Protein AF-A0A356J4H6-F1 (afdb_monomer)

Sequence (307 aa):
MSRACVRKSVFWAWVAVLAFGACPAVTEPGFTIRLDVDLDGVKSGERLYEIPGCLTLDLREAGEDPALRKYDAREGNYLSFRLPDGTCPVLEAHMPSVKASRVGLPLGFIGGTGGVRRVVLNYAKTHFSIAADGHMDDDMLLQPCPPADPEKARILSARVKKAEFSTPADPDALPLVKDVRPIARSVQYWTPGDHNAWVGDVALGFHKGRFHVFYLYDRRHHASKAGAAGHCFAHISSADLVHWDEHPHAVPIENWWETLGTGTPFEYDGKLYLAYGLHTSRCTKDPKYPIGATYAVSEDGIHFTKS

Mean predicted aligned error: 7.21 Å

Solvent-accessible surface area (backbone atoms only — not comparable to full-atom values): 16938 Å² total; per-residue (Å²): 135,88,86,82,83,82,83,86,80,87,79,89,77,86,78,80,89,77,92,72,89,72,82,75,54,42,52,78,67,22,30,28,37,43,30,36,36,45,30,58,84,70,70,56,74,40,60,36,36,36,28,81,82,25,37,40,34,30,34,36,50,57,65,74,46,79,91,45,34,66,38,25,64,52,35,56,40,36,66,83,25,43,39,99,87,67,50,29,42,21,50,32,36,36,25,89,86,44,72,58,47,68,25,51,47,31,27,41,68,75,74,44,50,77,47,74,40,61,36,37,39,27,35,43,90,32,40,40,34,36,33,43,94,94,38,55,26,71,35,38,33,79,60,83,67,53,52,42,42,76,90,61,44,42,81,68,32,88,39,50,77,42,78,46,80,41,73,54,26,53,94,77,53,63,97,60,52,82,60,75,39,79,48,93,60,68,71,78,91,54,56,58,78,54,76,47,40,39,70,47,61,73,29,65,40,75,57,97,76,27,44,36,41,34,25,31,41,29,30,23,85,45,42,25,32,63,54,37,26,49,23,24,33,30,32,36,36,19,71,75,86,69,62,38,32,38,39,27,47,43,42,67,75,72,49,50,50,56,17,49,44,77,46,50,46,47,78,55,96,87,24,40,34,40,34,28,30,38,44,15,74,60,64,44,84,64,83,90,56,76,65,43,82,49,42,28,42,14,78,82,74,56,62,46,46,74,114

Secondary structure (DSSP, 8-state):
-----------------------PPB-SS-EEEEEEEE-TT--S-EEEEEETTTEEEEEEETTT-TTTHHIIIIIS-GGGG--TTS--EEEEEE-TTSTT-EEEEETTTTT-S-SEEEEEEEEETTEEEEEETTEEEEEE-SSPPPPB-GGG-EE-STTEEEEEEESSPPTT-S----S-EEE-S-STT---SSTTEEEEEEEEEEETTEEEEEEEEEEGGGTHHHHT----EEEEEESSSSSEEEEEEEE---STT--EEEEEEEEETTEEEEEEEE-GGGT---TTS--EEEEEEESSSSS-EE-

Foldseek 3Di:
DDDDDDDDDDDDDDDDDDDDDDPFQDFPQWKKKKWWFQLPPDDFDAWFKDQPQFKTWGFHWQCPDPVCNLCSVFQQVQQVQADPVSTWTWGWMANVVFAQRIWIDTQSQLPHRHGIWIWMFIDHQFKTKIDINNAITIFGTLDTGDGGDPVSMDGRDPRGPDMDMDPPYDPPRDPKDADKAKDPDQPVVDFDDHPFWGFADWEWDDAPQKIKIWTFTFGSNCCGNNNLRLTFIWIKMDNPSGIIITAIGQGHDRHSLFDWAAWYWDDDPRKIKTKTWGSSVSSDPPPVDDGGIFMWIGNVSGHTDTD

pLDDT: mean 89.08, std 16.97, range [27.19, 98.62]

Nearest PDB structures (foldseek):
  1w2t-assembly2_B  TM=7.356E-01  e=2.064E-05  Thermotoga maritima MSB8
  1uyp-assembly4_D  TM=7.381E-01  e=2.198E-04  Thermotoga maritima MSB8
  5cbl-assembly3_C  TM=4.364E-01  e=1.379E-02  Homo sapiens
  4ylz-assembly2_B  TM=4.961E-01  e=3.088E-02  Homo sapiens
  3qc2-assembly1_A  TM=2.633E-01  e=1.536E-02  Bacteroides ovatus ATCC 8483

Radius of gyration: 23.04 Å; Cα contacts (8 Å, |Δi|>4): 731; chains: 1; bounding box: 49×86×52 Å

Structure (mmCIF, N/CA/C/O backbone):
data_AF-A0A356J4H6-F1
#
_entry.id   AF-A0A356J4H6-F1
#
loop_
_atom_site.group_PDB
_atom_site.id
_atom_site.type_symbol
_atom_site.label_atom_id
_atom_site.label_alt_id
_atom_site.label_comp_id
_atom_site.label_asym_id
_atom_site.label_entity_id
_atom_site.label_seq_id
_atom_site.pdbx_PDB_ins_code
_atom_site.Cartn_x
_atom_site.Cartn_y
_atom_site.Cartn_z
_atom_site.occupancy
_atom_site.B_iso_or_equiv
_atom_site.auth_seq_id
_atom_site.auth_comp_id
_atom_site.auth_asym_id
_atom_site.auth_atom_id
_atom_site.pdbx_PDB_model_num
ATOM 1 N N . MET A 1 1 ? -25.765 65.858 14.338 1.00 38.84 1 MET A N 1
ATOM 2 C CA . MET A 1 1 ? -24.728 64.868 14.704 1.00 38.84 1 MET A CA 1
ATOM 3 C C . MET A 1 1 ? -24.817 63.690 13.744 1.00 38.84 1 MET A C 1
ATOM 5 O O . MET A 1 1 ? -25.905 63.345 13.305 1.00 38.84 1 MET A O 1
ATOM 9 N N . SER A 1 2 ? -23.656 63.218 13.308 1.00 34.56 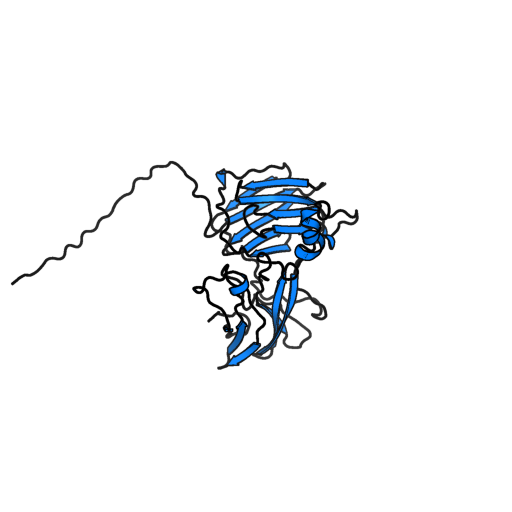2 SER A N 1
ATOM 10 C CA . SER A 1 2 ? -23.338 62.531 12.048 1.00 34.56 2 SER A CA 1
ATOM 11 C C . SER A 1 2 ? -24.113 61.244 11.730 1.00 34.56 2 SER A C 1
ATOM 13 O O . SER A 1 2 ? -24.052 60.279 12.486 1.00 34.56 2 SER A O 1
ATOM 15 N N . ARG A 1 3 ? -24.711 61.176 10.530 1.00 31.56 3 ARG A N 1
ATOM 16 C CA . ARG A 1 3 ? -24.988 59.911 9.829 1.00 31.56 3 ARG A CA 1
ATOM 17 C C . ARG A 1 3 ? -23.813 59.616 8.898 1.00 31.56 3 ARG A C 1
ATOM 19 O O . ARG A 1 3 ? -23.660 60.275 7.873 1.00 31.56 3 ARG A O 1
ATOM 26 N N . ALA A 1 4 ? -22.970 58.662 9.283 1.00 34.09 4 ALA A N 1
ATOM 27 C CA . ALA A 1 4 ? -21.890 58.16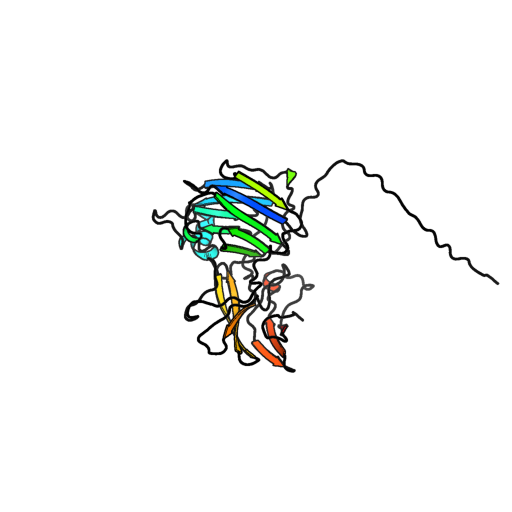5 8.443 1.00 34.09 4 ALA A CA 1
ATOM 28 C C . ALA A 1 4 ? -22.433 57.105 7.473 1.00 34.09 4 ALA A C 1
ATOM 30 O O . ALA A 1 4 ? -23.001 56.090 7.870 1.00 34.09 4 ALA A O 1
ATOM 31 N N . CYS A 1 5 ? -22.268 57.403 6.189 1.00 29.98 5 CYS A N 1
ATOM 32 C CA . CYS A 1 5 ? -22.502 56.544 5.042 1.00 29.98 5 CYS A CA 1
ATOM 33 C C . CYS A 1 5 ? -21.386 55.489 4.965 1.00 29.98 5 CYS A C 1
ATOM 35 O O . CYS A 1 5 ? -20.216 55.853 4.851 1.00 29.98 5 CYS A O 1
ATOM 37 N N . VAL A 1 6 ? -21.724 54.197 5.013 1.00 33.81 6 VAL A N 1
ATOM 38 C CA . VAL A 1 6 ? -20.776 53.115 4.708 1.00 33.81 6 VAL A CA 1
ATOM 39 C C . VAL A 1 6 ? -21.022 52.659 3.274 1.00 33.81 6 VAL A C 1
ATOM 41 O O . VAL A 1 6 ? -22.061 52.088 2.944 1.00 33.81 6 VAL A O 1
ATOM 44 N N . ARG A 1 7 ? -20.048 52.963 2.412 1.00 30.58 7 ARG A N 1
ATOM 45 C CA . ARG A 1 7 ? -19.970 52.542 1.011 1.00 30.58 7 ARG A CA 1
ATOM 46 C C . ARG A 1 7 ? -19.880 51.015 0.919 1.00 30.58 7 ARG A C 1
ATOM 48 O O . ARG A 1 7 ? -18.929 50.428 1.422 1.00 30.58 7 ARG A O 1
ATOM 55 N N . LYS A 1 8 ? -20.809 50.386 0.194 1.00 33.22 8 LYS A N 1
ATOM 56 C CA . LYS A 1 8 ? -20.571 49.091 -0.460 1.00 33.22 8 LYS A CA 1
ATOM 57 C C . LYS A 1 8 ? -19.932 49.372 -1.818 1.00 33.22 8 LYS A C 1
ATOM 59 O O . LYS A 1 8 ? -20.620 49.806 -2.736 1.00 33.22 8 LYS A O 1
ATOM 64 N N . SER A 1 9 ? -18.627 49.164 -1.943 1.00 30.22 9 SER A N 1
ATOM 65 C CA . SER A 1 9 ? -17.945 49.136 -3.238 1.00 30.22 9 SER A CA 1
ATOM 66 C C . SER A 1 9 ? -17.795 47.689 -3.687 1.00 30.22 9 SER A C 1
ATOM 68 O O . SER A 1 9 ? -16.995 46.932 -3.145 1.00 30.22 9 SER A O 1
ATOM 70 N N . VAL A 1 10 ? -18.612 47.328 -4.671 1.00 36.22 10 VAL A N 1
ATOM 71 C CA . VAL A 1 10 ? -18.449 46.156 -5.527 1.00 36.22 10 VAL A CA 1
ATOM 72 C C . VAL A 1 10 ? -17.215 46.398 -6.398 1.00 36.22 10 VAL A C 1
ATOM 74 O O . VAL A 1 10 ? -17.157 47.411 -7.092 1.00 36.22 10 VAL A O 1
ATOM 77 N N . PHE A 1 11 ? -16.239 45.493 -6.365 1.00 27.19 11 PHE A N 1
ATOM 78 C CA . PHE A 1 11 ? -15.132 45.478 -7.321 1.00 27.19 11 PHE A CA 1
ATOM 79 C C . PHE A 1 11 ? -15.095 44.101 -7.982 1.00 27.19 11 PHE A C 1
ATOM 81 O O . PHE A 1 11 ? -14.628 43.124 -7.404 1.00 27.19 11 PHE A O 1
ATOM 88 N N . TRP A 1 12 ? -15.655 44.027 -9.188 1.00 31.84 12 TRP A N 1
ATOM 89 C CA . TRP A 1 12 ? -15.386 42.945 -10.127 1.00 31.84 12 TRP A CA 1
ATOM 90 C C . TRP A 1 12 ? -14.073 43.288 -10.825 1.00 31.84 12 TRP A C 1
ATOM 92 O O . TRP A 1 12 ? -14.043 44.178 -11.672 1.00 31.84 12 TRP A O 1
ATOM 102 N N . ALA A 1 13 ? -12.984 42.623 -10.449 1.00 30.67 13 ALA A N 1
ATOM 103 C CA . ALA A 1 13 ? -11.735 42.696 -11.191 1.00 30.67 13 ALA A CA 1
ATOM 104 C C . ALA A 1 13 ? -11.659 41.497 -12.140 1.00 30.67 13 ALA A C 1
ATOM 106 O O . ALA A 1 13 ? -11.431 40.363 -11.725 1.00 30.67 13 ALA A O 1
ATOM 107 N N . TRP A 1 14 ? -11.879 41.777 -13.422 1.00 30.44 14 TRP A N 1
ATOM 108 C CA . TRP A 1 14 ? -11.469 40.921 -14.525 1.00 30.44 14 TRP A CA 1
ATOM 109 C C . TRP A 1 14 ? -9.944 40.787 -14.498 1.00 30.44 14 TRP A C 1
ATOM 111 O O . TRP A 1 14 ? -9.242 41.785 -14.659 1.00 30.44 14 TRP A O 1
ATOM 121 N N . VAL A 1 15 ? -9.429 39.572 -14.311 1.00 30.78 15 VAL A N 1
ATOM 122 C CA . VAL A 1 15 ? -8.020 39.267 -14.583 1.00 30.78 15 VAL A CA 1
ATOM 123 C C . VAL A 1 15 ? -7.954 38.583 -15.938 1.00 30.78 15 VAL A C 1
ATOM 125 O O . VAL A 1 15 ? -8.520 37.513 -16.150 1.00 30.78 15 VAL A O 1
ATOM 128 N N . ALA A 1 16 ? -7.298 39.273 -16.865 1.00 29.00 16 ALA A N 1
ATOM 129 C CA . ALA A 1 16 ? -7.016 38.809 -18.206 1.00 29.00 16 ALA A CA 1
ATOM 130 C C . ALA A 1 16 ? -6.149 37.543 -18.174 1.00 29.00 16 ALA A C 1
ATOM 132 O O . ALA A 1 16 ? -5.134 37.476 -17.481 1.00 29.00 16 ALA A O 1
ATOM 133 N N . VAL A 1 17 ? -6.560 36.557 -18.968 1.00 35.16 17 VAL A N 1
ATOM 134 C CA . VAL A 1 17 ? -5.791 35.358 -19.292 1.00 35.16 17 VAL A CA 1
ATOM 135 C C . VAL A 1 17 ? -4.574 35.776 -20.117 1.00 35.16 17 VAL A C 1
ATOM 137 O O . VAL A 1 17 ? -4.713 36.222 -21.253 1.00 35.16 17 VAL A O 1
ATOM 140 N N . LEU A 1 18 ? -3.381 35.610 -19.548 1.00 30.59 18 LEU A N 1
ATOM 141 C CA . LEU A 1 18 ? -2.127 35.555 -20.292 1.00 30.59 18 LEU A CA 1
ATOM 142 C C . LEU A 1 18 ? -1.584 34.133 -20.174 1.00 30.59 18 LEU A C 1
ATOM 144 O O . LEU A 1 18 ? -1.086 33.715 -19.132 1.00 30.59 18 LEU A O 1
ATOM 148 N N . ALA A 1 19 ? -1.749 33.387 -21.262 1.00 38.22 19 ALA A N 1
ATOM 149 C CA . ALA A 1 19 ? -1.211 32.055 -21.443 1.00 38.22 19 ALA A CA 1
ATOM 150 C C . ALA A 1 19 ? 0.305 32.126 -21.677 1.00 38.22 19 ALA A C 1
ATOM 152 O O . ALA A 1 19 ? 0.756 32.498 -22.755 1.00 38.22 19 ALA A O 1
ATOM 153 N N . PHE A 1 20 ? 1.068 31.724 -20.664 1.00 31.30 20 PHE A N 1
ATOM 154 C CA . PHE A 1 20 ? 2.350 31.038 -20.799 1.00 31.30 20 PHE A CA 1
ATOM 155 C C . PHE A 1 20 ? 2.326 29.922 -19.751 1.00 31.30 20 PHE A C 1
ATOM 157 O O . PHE A 1 20 ? 2.376 30.190 -18.552 1.00 31.30 20 PHE A O 1
ATOM 164 N N . GLY A 1 21 ? 2.113 28.684 -20.203 1.00 34.56 21 GLY A N 1
ATOM 165 C CA . GLY A 1 21 ? 1.960 27.518 -19.338 1.00 34.56 21 GLY A CA 1
ATOM 166 C C . GLY A 1 21 ? 3.271 27.186 -18.639 1.00 34.56 21 GLY A C 1
ATOM 167 O O . GLY A 1 21 ? 4.148 26.570 -19.228 1.00 34.56 21 GLY A O 1
ATOM 168 N N . ALA A 1 22 ? 3.405 27.609 -17.387 1.00 34.88 22 ALA A N 1
ATOM 169 C CA . ALA A 1 22 ? 4.274 26.944 -16.435 1.00 34.88 22 ALA A CA 1
ATOM 170 C C . ALA A 1 22 ? 3.416 25.871 -15.764 1.00 34.88 22 ALA A C 1
ATOM 172 O O . ALA A 1 22 ? 2.508 26.215 -15.006 1.00 34.88 22 ALA A O 1
ATOM 173 N N . CYS A 1 23 ? 3.647 24.594 -16.069 1.00 41.66 23 CYS A N 1
ATOM 174 C CA . CYS A 1 23 ? 3.039 23.512 -15.304 1.00 41.66 23 CYS A CA 1
ATOM 175 C C . CYS A 1 23 ? 3.577 23.604 -13.862 1.00 41.66 23 CYS A C 1
ATOM 177 O O . CYS A 1 23 ? 4.791 23.479 -13.664 1.00 41.66 23 CYS A O 1
ATOM 179 N N . PRO A 1 24 ? 2.749 23.902 -12.841 1.00 55.44 24 PRO A N 1
ATOM 180 C CA . PRO A 1 24 ? 3.227 23.870 -11.471 1.00 55.44 24 PRO A CA 1
ATOM 181 C C . PRO A 1 24 ? 3.495 22.409 -11.123 1.00 55.44 24 PRO A C 1
ATOM 183 O O . PRO A 1 24 ? 2.616 21.559 -11.255 1.00 55.44 24 PRO A O 1
ATOM 186 N N . ALA A 1 25 ? 4.722 22.109 -10.711 1.00 66.69 25 ALA A N 1
ATOM 187 C CA . ALA A 1 25 ? 5.079 20.758 -10.325 1.00 66.69 25 ALA A CA 1
ATOM 188 C C . ALA A 1 25 ? 4.148 20.276 -9.191 1.00 66.69 25 ALA A C 1
ATOM 190 O O . ALA A 1 25 ? 3.931 20.981 -8.202 1.00 66.69 25 ALA A O 1
ATOM 191 N N . VAL A 1 26 ? 3.550 19.101 -9.381 1.00 63.75 26 VAL A N 1
ATOM 192 C CA . VAL A 1 26 ? 2.435 18.588 -8.578 1.00 63.75 26 VAL A CA 1
ATOM 193 C C . VAL A 1 26 ? 2.957 18.016 -7.265 1.00 63.75 26 VAL A C 1
ATOM 195 O O . VAL A 1 26 ? 3.835 17.155 -7.274 1.00 63.75 26 VAL A O 1
ATOM 198 N N . THR A 1 27 ? 2.396 18.464 -6.141 1.00 63.59 27 THR A N 1
ATOM 199 C CA . THR A 1 27 ? 2.661 17.904 -4.803 1.00 63.59 27 THR A CA 1
ATOM 200 C C . THR A 1 27 ? 1.367 17.451 -4.131 1.00 63.59 27 THR A C 1
ATOM 202 O O . THR A 1 27 ? 1.259 16.295 -3.758 1.00 63.59 27 THR A O 1
ATOM 205 N N . GLU A 1 28 ? 0.349 18.310 -4.070 1.00 73.88 28 GLU A N 1
ATOM 206 C CA . GLU A 1 28 ? -0.991 18.023 -3.537 1.00 73.88 28 GLU A CA 1
ATOM 207 C C . GLU A 1 28 ? -2.059 18.446 -4.568 1.00 73.88 28 GLU A C 1
ATOM 209 O O . GLU A 1 28 ? -1.853 19.458 -5.243 1.00 73.88 28 GLU A O 1
ATOM 214 N N . PRO A 1 29 ? -3.174 17.704 -4.743 1.00 78.88 29 PRO A N 1
ATOM 215 C CA . PRO A 1 29 ? -3.673 16.590 -3.922 1.00 78.88 29 PRO A CA 1
ATOM 216 C C . PRO A 1 29 ? -3.103 15.214 -4.329 1.00 78.88 29 PRO A C 1
ATOM 218 O O . PRO A 1 29 ? -3.755 14.183 -4.170 1.00 78.88 29 PRO A O 1
ATOM 221 N N . GLY A 1 30 ? -1.904 15.202 -4.916 1.00 92.50 30 GLY A N 1
ATOM 222 C CA . GLY A 1 30 ? -1.224 14.007 -5.396 1.00 92.50 30 GLY A CA 1
ATOM 223 C C . GLY A 1 30 ? -1.425 13.755 -6.890 1.00 92.50 30 GLY A C 1
ATOM 224 O O . GLY A 1 30 ? -1.908 14.622 -7.633 1.00 92.50 30 GLY A O 1
ATOM 225 N N . PHE A 1 31 ? -1.028 12.567 -7.341 1.00 95.25 31 PHE A N 1
ATOM 226 C CA . PHE A 1 31 ? -1.142 12.149 -8.736 1.00 95.25 31 PHE A CA 1
ATOM 227 C C . PHE A 1 31 ? -1.376 10.643 -8.883 1.00 95.25 31 PHE A C 1
ATOM 229 O O . PHE A 1 31 ? -1.014 9.842 -8.021 1.00 95.25 31 PHE A O 1
ATOM 236 N N . THR A 1 32 ? -1.916 10.274 -10.041 1.00 97.19 32 THR A N 1
ATOM 237 C CA . THR A 1 32 ? -2.023 8.891 -10.509 1.00 97.19 32 THR A CA 1
ATOM 238 C C . THR A 1 32 ? -1.411 8.786 -11.899 1.00 97.19 32 THR A C 1
ATOM 240 O O . THR A 1 32 ? -1.716 9.589 -12.782 1.00 97.19 32 THR A O 1
ATOM 243 N N . ILE A 1 33 ? -0.563 7.781 -12.105 1.00 97.94 33 ILE A N 1
ATOM 244 C CA . ILE A 1 33 ? 0.021 7.447 -13.405 1.00 97.94 33 ILE A CA 1
ATOM 245 C C . ILE A 1 33 ? -0.465 6.062 -13.793 1.00 97.94 33 ILE A C 1
ATOM 247 O O . ILE A 1 33 ? -0.260 5.106 -13.051 1.00 97.94 33 ILE A O 1
ATOM 251 N N . ARG A 1 34 ? -1.098 5.940 -14.958 1.00 98.38 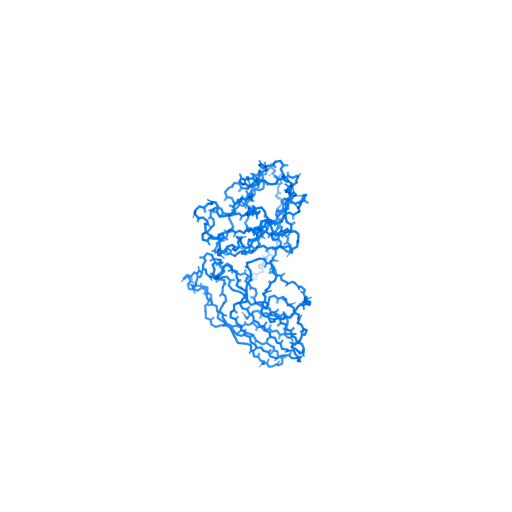34 ARG A N 1
ATOM 252 C CA . ARG A 1 34 ? -1.551 4.655 -15.493 1.00 98.38 34 ARG A CA 1
ATOM 253 C C . ARG A 1 34 ? -0.753 4.321 -16.739 1.00 98.38 34 ARG A C 1
ATOM 255 O O . ARG A 1 34 ? -0.773 5.083 -17.703 1.00 98.38 34 ARG A O 1
ATOM 262 N N . LEU A 1 35 ? -0.072 3.186 -16.728 1.00 98.62 35 LEU A N 1
ATOM 263 C CA . LEU A 1 35 ? 0.775 2.729 -17.820 1.00 98.62 35 LEU A CA 1
ATOM 264 C C . LEU A 1 35 ? 0.287 1.378 -18.334 1.00 98.62 35 LEU A C 1
ATOM 266 O O . LEU A 1 35 ? -0.050 0.506 -17.541 1.00 98.62 35 LEU A O 1
ATOM 270 N N . ASP A 1 36 ? 0.283 1.201 -19.650 1.00 98.56 36 ASP A N 1
ATOM 271 C CA . ASP A 1 36 ? 0.105 -0.111 -20.272 1.00 98.56 36 ASP A CA 1
ATOM 272 C C . ASP A 1 36 ? 1.502 -0.649 -20.599 1.00 98.56 36 ASP A C 1
ATOM 274 O O . ASP A 1 36 ? 2.192 -0.104 -21.466 1.00 98.56 36 ASP A O 1
ATOM 278 N N . VAL A 1 37 ? 1.949 -1.672 -19.868 1.00 98.06 37 VAL A N 1
ATOM 279 C CA . VAL A 1 37 ? 3.321 -2.195 -19.927 1.00 98.06 37 VAL A CA 1
ATOM 280 C C . VAL A 1 37 ? 3.316 -3.622 -20.457 1.00 98.06 37 VAL A C 1
ATOM 282 O O . VAL A 1 37 ? 2.696 -4.508 -19.883 1.00 98.06 37 VAL A O 1
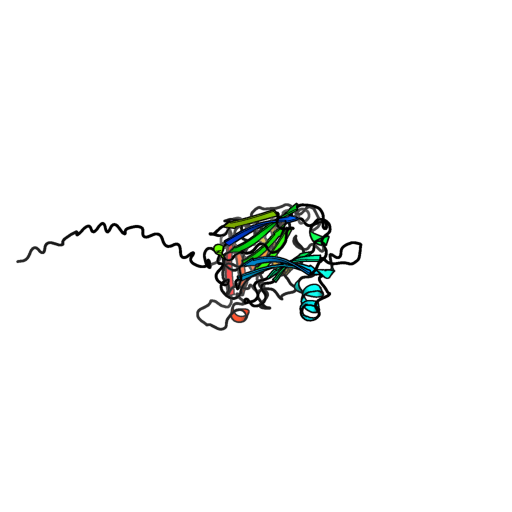ATOM 285 N N . ASP A 1 38 ? 4.033 -3.836 -21.551 1.00 97.00 38 ASP A N 1
ATOM 286 C CA . ASP A 1 38 ? 4.245 -5.132 -22.188 1.00 97.00 38 ASP A CA 1
ATOM 287 C C . ASP A 1 38 ? 5.362 -5.919 -21.497 1.00 97.00 38 ASP A C 1
ATOM 289 O O . ASP A 1 38 ? 6.554 -5.586 -21.590 1.00 97.00 38 ASP A O 1
ATOM 293 N N . LEU A 1 39 ? 4.955 -6.963 -20.780 1.00 95.38 39 LEU A N 1
ATOM 294 C CA . LEU A 1 39 ? 5.848 -7.816 -20.011 1.00 95.38 39 LEU A CA 1
ATOM 295 C C . LEU A 1 39 ? 6.353 -9.029 -20.805 1.00 95.38 39 LEU A C 1
ATOM 297 O O . LEU A 1 39 ? 7.183 -9.780 -20.283 1.00 95.38 39 LEU A O 1
ATOM 301 N N . ASP A 1 40 ? 5.948 -9.205 -22.068 1.00 92.62 40 ASP A N 1
ATOM 302 C CA . ASP A 1 40 ? 6.358 -10.379 -22.839 1.00 92.62 40 ASP A CA 1
ATOM 303 C C . ASP A 1 40 ? 7.880 -10.428 -23.009 1.00 92.62 40 ASP A C 1
ATOM 305 O O . ASP A 1 40 ? 8.545 -9.459 -23.396 1.00 92.62 40 ASP A O 1
ATOM 309 N N . GLY A 1 41 ? 8.461 -11.586 -22.687 1.00 83.44 41 GLY A N 1
ATOM 310 C CA . GLY A 1 41 ? 9.902 -11.806 -22.792 1.00 83.44 41 GLY A CA 1
ATOM 311 C C . GLY A 1 41 ? 10.735 -10.811 -21.976 1.00 83.44 41 GLY A C 1
ATOM 312 O O . GLY A 1 41 ? 11.812 -10.410 -22.428 1.00 83.44 41 GLY A O 1
ATOM 313 N N . VAL A 1 42 ? 10.229 -10.351 -20.823 1.00 83.19 42 VAL A N 1
ATOM 314 C CA . VAL A 1 42 ? 10.983 -9.503 -19.887 1.00 83.19 42 VAL A CA 1
ATOM 315 C C . VAL A 1 42 ? 12.347 -10.120 -19.594 1.00 83.19 42 VAL A C 1
ATOM 317 O O . VAL A 1 42 ? 12.466 -11.275 -19.194 1.00 83.19 42 VAL A O 1
ATOM 320 N N . LYS A 1 43 ? 13.373 -9.291 -19.771 1.00 70.12 43 LYS A N 1
ATOM 321 C CA . LYS A 1 43 ? 14.704 -9.473 -19.206 1.00 70.12 43 LYS A CA 1
ATOM 322 C C . LYS A 1 43 ? 14.891 -8.289 -18.266 1.00 70.12 43 LYS A C 1
ATOM 324 O O . LYS A 1 43 ? 14.689 -7.151 -18.677 1.00 70.12 43 LYS A O 1
ATOM 329 N N . SER A 1 44 ? 15.162 -8.560 -17.003 1.00 77.50 44 SER A N 1
ATOM 330 C CA . SER A 1 44 ? 15.374 -7.555 -15.963 1.00 77.50 44 SER A CA 1
ATOM 331 C C . SER A 1 44 ? 16.460 -6.524 -16.309 1.00 77.50 44 SER A C 1
ATOM 333 O O . SER A 1 44 ? 17.366 -6.814 -17.090 1.00 77.50 44 SER A O 1
ATOM 335 N N . GLY A 1 45 ? 16.445 -5.371 -15.636 1.00 85.38 45 GLY A N 1
ATOM 336 C CA . GLY A 1 45 ? 17.465 -4.323 -15.758 1.00 85.38 45 GLY A CA 1
ATOM 337 C C . GLY A 1 45 ? 17.095 -3.210 -16.740 1.00 85.38 45 GLY A C 1
ATOM 338 O O . GLY A 1 45 ? 17.968 -2.679 -17.422 1.00 85.38 45 GLY A O 1
ATOM 339 N N . GLU A 1 46 ? 15.813 -2.862 -16.834 1.00 94.00 46 GLU A N 1
ATOM 340 C CA . GLU A 1 46 ? 15.292 -1.914 -17.821 1.00 94.00 46 GLU A CA 1
ATOM 341 C C . GLU A 1 46 ? 14.504 -0.788 -17.146 1.00 94.00 46 GLU A C 1
ATOM 343 O O . GLU A 1 46 ? 13.581 -1.044 -16.373 1.00 94.00 46 GLU A O 1
ATOM 348 N N . ARG A 1 47 ? 14.825 0.469 -17.472 1.00 96.88 47 ARG A N 1
ATOM 349 C CA . ARG A 1 47 ? 14.008 1.610 -17.050 1.00 96.88 47 ARG A CA 1
ATOM 350 C C . ARG A 1 47 ? 12.852 1.811 -18.016 1.00 96.88 47 ARG A C 1
ATOM 352 O O . ARG A 1 47 ? 13.064 2.048 -19.203 1.00 96.88 47 ARG A O 1
ATOM 359 N N . LEU A 1 48 ? 11.633 1.762 -17.494 1.00 97.81 48 LEU A N 1
ATOM 360 C CA . LEU A 1 48 ? 10.415 1.870 -18.289 1.00 97.81 48 LEU A CA 1
ATOM 361 C C . LEU A 1 48 ? 9.965 3.317 -18.455 1.00 97.81 48 LEU A C 1
ATOM 363 O O . LEU A 1 48 ? 9.668 3.768 -19.564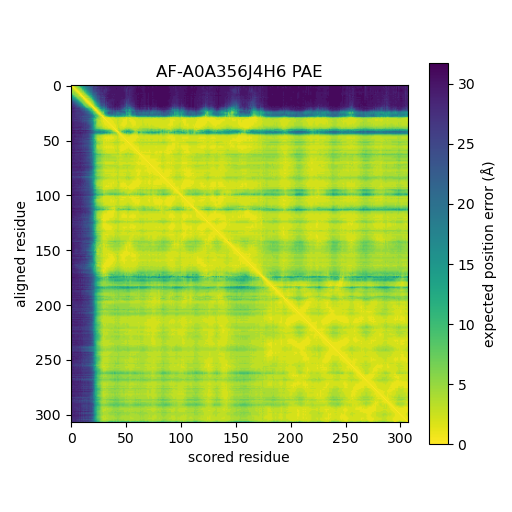 1.00 97.81 48 LEU A O 1
ATOM 367 N N . TYR A 1 49 ? 9.905 4.035 -17.339 1.00 98.50 49 TYR A N 1
ATOM 368 C CA . TYR A 1 49 ? 9.330 5.369 -17.262 1.00 98.50 49 TYR A CA 1
ATOM 369 C C . TYR A 1 49 ? 10.009 6.173 -16.155 1.00 98.50 49 TYR A C 1
ATOM 371 O O . TYR A 1 49 ? 10.409 5.621 -15.129 1.00 98.50 49 TYR A O 1
ATOM 379 N N . GLU A 1 50 ? 10.130 7.483 -16.342 1.00 97.75 50 GLU A N 1
ATOM 380 C CA . GLU A 1 50 ? 10.594 8.386 -15.292 1.00 97.75 50 GLU A CA 1
ATOM 381 C C . GLU A 1 50 ? 9.872 9.730 -15.326 1.00 97.75 50 GLU A C 1
ATOM 383 O O . GLU A 1 50 ? 9.503 10.237 -16.384 1.00 97.75 50 GLU A O 1
ATOM 388 N N . ILE A 1 51 ? 9.748 10.339 -14.149 1.00 97.00 51 ILE A N 1
ATOM 389 C CA . ILE A 1 51 ? 9.578 11.782 -13.996 1.00 97.00 51 ILE A CA 1
ATOM 390 C C . ILE A 1 51 ? 10.858 12.272 -13.311 1.00 97.00 51 ILE A C 1
ATOM 392 O O . ILE A 1 51 ? 11.041 11.993 -12.119 1.00 97.00 51 ILE A O 1
ATOM 396 N N . PRO A 1 52 ? 11.770 12.952 -14.032 1.00 95.50 52 PRO A N 1
ATOM 397 C CA . PRO A 1 52 ? 13.075 13.333 -13.504 1.00 95.50 52 PRO A CA 1
ATOM 398 C C . PRO A 1 52 ? 12.982 14.071 -12.164 1.00 95.50 52 PRO A C 1
ATOM 400 O O . PRO A 1 52 ? 12.259 15.054 -12.031 1.00 95.50 52 PRO A O 1
ATOM 403 N N . GLY A 1 53 ? 13.729 13.589 -11.166 1.00 91.88 53 GLY A N 1
ATOM 404 C CA . GLY A 1 53 ? 13.748 14.148 -9.807 1.00 91.88 53 GLY A CA 1
ATOM 405 C C . GLY A 1 53 ? 12.583 13.721 -8.902 1.00 91.88 53 GLY A C 1
ATOM 406 O O . GLY A 1 53 ? 12.657 13.956 -7.695 1.00 91.88 53 GLY A O 1
ATOM 407 N N . CYS A 1 54 ? 11.559 13.062 -9.453 1.00 94.56 54 CYS A N 1
ATOM 408 C CA . CYS A 1 54 ? 10.392 12.589 -8.716 1.00 94.56 54 CYS A CA 1
ATOM 409 C C . CYS A 1 54 ? 10.394 11.070 -8.546 1.00 94.56 54 CYS A C 1
ATOM 411 O O . CYS A 1 54 ? 10.581 10.590 -7.431 1.00 94.56 54 CYS A O 1
ATOM 413 N N . LEU A 1 55 ? 10.198 10.310 -9.629 1.00 96.50 55 LEU A N 1
ATOM 414 C CA . LEU A 1 55 ? 10.069 8.853 -9.562 1.00 96.50 55 LEU A CA 1
ATOM 415 C C . LEU A 1 55 ? 10.612 8.152 -10.804 1.00 96.50 55 LEU A C 1
ATOM 417 O O . LEU A 1 55 ? 10.626 8.721 -11.899 1.00 96.50 55 LEU A O 1
ATOM 421 N N . THR A 1 56 ? 10.992 6.892 -10.629 1.00 97.88 56 THR A N 1
ATOM 422 C CA . THR A 1 56 ? 11.282 5.945 -11.709 1.00 97.88 56 THR A CA 1
ATOM 423 C C . THR A 1 56 ? 10.357 4.739 -11.604 1.00 97.88 56 THR A C 1
ATOM 425 O O . THR A 1 56 ? 9.902 4.398 -10.513 1.00 97.88 56 THR A O 1
ATOM 428 N N . LEU A 1 57 ? 10.079 4.119 -12.749 1.00 98.50 57 LEU A N 1
ATOM 429 C CA . LEU A 1 57 ? 9.495 2.790 -12.874 1.00 98.50 57 LEU A CA 1
ATOM 430 C C . LEU A 1 57 ? 10.478 1.925 -13.660 1.00 98.50 57 LEU A C 1
ATOM 432 O O . LEU A 1 57 ? 10.858 2.261 -14.787 1.00 98.50 57 LEU A O 1
ATOM 436 N N . ASP A 1 58 ? 10.868 0.809 -13.070 1.00 97.56 58 ASP A N 1
ATOM 437 C CA . ASP A 1 58 ? 11.910 -0.075 -13.562 1.00 97.56 58 ASP A CA 1
ATOM 438 C C . ASP A 1 58 ? 11.409 -1.529 -13.574 1.00 97.56 58 ASP A C 1
ATOM 440 O O . ASP A 1 58 ? 10.606 -1.940 -12.736 1.00 97.56 58 ASP A O 1
ATOM 444 N N . LEU A 1 59 ? 11.909 -2.324 -14.516 1.00 96.38 59 LEU A N 1
ATOM 445 C CA . LEU A 1 59 ? 11.954 -3.778 -14.398 1.00 96.38 59 LEU A CA 1
ATOM 446 C C . LEU A 1 59 ? 13.320 -4.145 -13.842 1.00 96.38 59 LEU A C 1
ATOM 448 O O . LEU A 1 59 ? 14.332 -3.988 -14.528 1.00 96.38 59 LEU A O 1
ATOM 452 N N . ARG A 1 60 ? 13.369 -4.642 -12.610 1.00 95.50 60 ARG A N 1
ATOM 453 C CA . ARG A 1 60 ? 14.620 -4.960 -11.911 1.00 95.50 60 ARG A CA 1
ATOM 454 C C . ARG A 1 60 ? 14.698 -6.443 -11.578 1.00 95.50 60 ARG A C 1
ATOM 456 O O . ARG A 1 60 ? 13.682 -7.052 -11.280 1.00 95.50 60 ARG A O 1
ATOM 463 N N . GLU A 1 61 ? 15.902 -7.008 -11.588 1.00 96.06 61 GLU A N 1
ATOM 464 C CA . GLU A 1 61 ? 16.141 -8.350 -11.045 1.00 96.06 61 GLU A CA 1
ATOM 465 C C . GLU A 1 61 ? 16.368 -8.249 -9.538 1.00 96.06 61 GLU A C 1
ATOM 467 O O . GLU A 1 61 ? 17.321 -7.599 -9.088 1.00 96.06 61 GLU A O 1
ATOM 472 N N . ALA A 1 62 ? 15.504 -8.875 -8.744 1.00 96.56 62 ALA A N 1
ATOM 473 C CA . ALA A 1 62 ? 15.700 -8.942 -7.305 1.00 96.56 62 ALA A CA 1
ATOM 474 C C . ALA A 1 62 ? 16.804 -9.947 -6.939 1.00 96.56 62 ALA A C 1
ATOM 476 O O . ALA A 1 62 ? 16.840 -11.085 -7.410 1.00 96.56 62 ALA A O 1
ATOM 477 N N . GLY A 1 63 ? 17.688 -9.537 -6.029 1.00 94.69 63 GLY A N 1
ATOM 478 C CA . GLY A 1 63 ? 18.797 -10.338 -5.510 1.00 94.69 63 GLY A CA 1
ATOM 479 C C . GLY A 1 63 ? 20.146 -10.124 -6.202 1.00 94.69 63 GLY A C 1
ATOM 480 O O . GLY A 1 63 ? 21.154 -10.542 -5.631 1.00 94.69 63 GLY A O 1
ATOM 481 N N . GLU A 1 64 ? 20.183 -9.451 -7.356 1.00 92.38 64 GLU A N 1
ATOM 482 C CA . GLU A 1 64 ? 21.425 -9.152 -8.090 1.00 92.38 64 GLU A CA 1
ATOM 483 C C . GLU A 1 64 ? 22.156 -7.915 -7.547 1.00 92.38 64 GLU A C 1
ATOM 485 O O . GLU A 1 64 ? 23.384 -7.887 -7.527 1.00 92.38 64 GLU A O 1
ATOM 490 N N . ASP A 1 65 ? 21.426 -6.902 -7.065 1.00 94.00 65 ASP A N 1
ATOM 491 C CA . ASP A 1 65 ? 22.023 -5.694 -6.484 1.00 94.00 65 ASP A CA 1
ATOM 492 C C . ASP A 1 65 ? 22.431 -5.941 -5.015 1.00 94.00 65 ASP A C 1
ATOM 494 O O . ASP A 1 65 ? 21.560 -6.098 -4.144 1.00 94.00 65 ASP A O 1
ATOM 498 N N . PRO A 1 66 ? 23.739 -5.932 -4.678 1.00 94.94 66 PRO A N 1
ATOM 499 C CA . PRO A 1 66 ? 24.195 -6.146 -3.309 1.00 94.94 66 PRO A CA 1
ATOM 500 C C . PRO A 1 66 ? 23.645 -5.116 -2.316 1.00 94.94 66 PRO A C 1
ATOM 502 O O . PRO A 1 66 ? 23.446 -5.456 -1.147 1.00 94.94 66 PRO A O 1
ATOM 505 N N . ALA A 1 67 ? 23.376 -3.883 -2.760 1.00 94.44 67 ALA A N 1
ATOM 506 C CA . ALA A 1 67 ? 22.834 -2.823 -1.913 1.00 94.44 67 ALA A CA 1
ATOM 507 C C . ALA A 1 67 ? 21.367 -3.077 -1.532 1.00 94.44 67 ALA A C 1
ATOM 509 O O . ALA A 1 67 ? 20.926 -2.652 -0.463 1.00 94.44 67 ALA A O 1
ATOM 510 N N . LEU A 1 68 ? 20.627 -3.810 -2.368 1.00 95.12 68 LEU A N 1
ATOM 511 C CA . LEU A 1 68 ? 19.217 -4.135 -2.151 1.00 95.12 68 LEU A CA 1
ATOM 512 C C . LEU A 1 68 ? 18.998 -5.552 -1.625 1.00 95.12 68 LEU A C 1
ATOM 514 O O . LEU A 1 68 ? 17.875 -5.899 -1.282 1.00 95.12 68 LEU A O 1
ATOM 518 N N . ARG A 1 69 ? 20.047 -6.360 -1.453 1.00 94.25 69 ARG A N 1
ATOM 519 C CA . ARG A 1 69 ? 19.926 -7.764 -1.025 1.00 94.25 69 ARG A CA 1
ATOM 520 C C . ARG A 1 69 ? 19.078 -7.966 0.235 1.00 94.25 69 ARG A C 1
ATOM 522 O O . ARG A 1 69 ? 18.273 -8.892 0.294 1.00 94.25 69 ARG A O 1
ATOM 529 N N . LYS A 1 70 ? 19.255 -7.107 1.247 1.00 94.38 70 LYS A N 1
ATOM 530 C CA . LYS A 1 70 ? 18.450 -7.146 2.481 1.00 94.38 70 LYS A CA 1
ATOM 531 C C . LYS A 1 70 ? 16.991 -6.797 2.195 1.00 94.38 70 LYS A C 1
ATOM 533 O O . LYS A 1 70 ? 16.098 -7.444 2.737 1.00 94.38 70 LYS A O 1
ATOM 538 N N . TYR A 1 71 ? 16.772 -5.780 1.368 1.00 95.12 71 TYR A N 1
ATOM 539 C CA . TYR A 1 71 ? 15.436 -5.365 0.985 1.00 95.12 71 TYR A CA 1
ATOM 540 C C . TYR A 1 71 ? 14.745 -6.506 0.232 1.00 95.12 71 TYR A C 1
ATOM 542 O O . TYR A 1 71 ? 13.763 -7.046 0.721 1.00 95.12 71 TYR A O 1
ATOM 550 N N . ASP A 1 72 ? 15.335 -6.991 -0.854 1.00 96.69 72 ASP A N 1
ATOM 551 C CA . ASP A 1 72 ? 14.765 -8.032 -1.716 1.00 96.69 72 ASP A CA 1
ATOM 552 C C . ASP A 1 72 ? 14.417 -9.320 -0.963 1.00 96.69 72 ASP A C 1
ATOM 554 O O . ASP A 1 72 ? 13.369 -9.921 -1.203 1.00 96.69 72 ASP A O 1
ATOM 558 N N . ALA A 1 73 ? 15.281 -9.744 -0.038 1.00 95.12 73 ALA A N 1
ATOM 559 C CA . ALA A 1 73 ? 15.089 -10.980 0.712 1.00 95.12 73 ALA A CA 1
ATOM 560 C C . ALA A 1 73 ? 14.114 -10.848 1.889 1.00 95.12 73 ALA A C 1
ATOM 562 O O . ALA A 1 73 ? 13.519 -11.846 2.287 1.00 95.12 73 ALA A O 1
ATOM 563 N N . ARG A 1 74 ? 13.990 -9.658 2.488 1.00 92.88 74 ARG A N 1
ATOM 564 C CA . ARG A 1 74 ? 13.249 -9.467 3.742 1.00 92.88 74 ARG A CA 1
ATOM 565 C C . ARG A 1 74 ? 12.216 -8.358 3.630 1.00 92.88 74 ARG A C 1
ATOM 567 O O . ARG A 1 74 ? 11.037 -8.620 3.787 1.00 92.88 74 ARG A O 1
ATOM 574 N N . GLU A 1 75 ? 12.648 -7.128 3.384 1.00 93.44 75 GLU A N 1
ATOM 575 C CA . GLU A 1 75 ? 11.760 -5.961 3.446 1.00 93.44 75 GLU A CA 1
ATOM 576 C C . GLU A 1 75 ? 10.782 -5.933 2.261 1.00 93.44 75 GLU A C 1
ATOM 578 O O . GLU A 1 75 ? 9.593 -5.822 2.475 1.00 93.44 75 GLU A O 1
ATOM 583 N N . GLY A 1 76 ? 11.225 -6.101 1.018 1.00 93.81 76 GLY A N 1
ATOM 584 C CA . GLY A 1 76 ? 10.338 -6.286 -0.137 1.00 93.81 76 GLY A CA 1
ATOM 585 C C . GLY A 1 76 ? 9.713 -7.685 -0.205 1.00 93.81 76 GLY A C 1
ATOM 586 O O . GLY A 1 76 ? 8.650 -7.858 -0.791 1.00 93.81 76 GLY A O 1
ATOM 587 N N . ASN A 1 77 ? 10.357 -8.690 0.406 1.00 95.62 77 ASN A N 1
ATOM 588 C CA . ASN A 1 77 ? 9.967 -10.105 0.321 1.00 95.62 77 ASN A CA 1
ATOM 589 C C . ASN A 1 77 ? 9.795 -10.594 -1.137 1.00 95.62 77 ASN A C 1
ATOM 591 O O . ASN A 1 77 ? 8.937 -11.418 -1.450 1.00 95.62 77 ASN A O 1
ATOM 595 N N . TYR A 1 78 ? 10.610 -10.079 -2.058 1.00 97.25 78 TYR A N 1
ATOM 596 C CA . TYR A 1 78 ? 10.492 -10.381 -3.483 1.00 97.25 78 TYR A CA 1
ATOM 597 C C . TYR A 1 78 ? 10.966 -11.793 -3.808 1.00 97.25 78 TYR A C 1
ATOM 599 O O . TYR A 1 78 ? 10.320 -12.505 -4.574 1.00 97.25 78 TYR A O 1
ATOM 607 N N . LEU A 1 79 ? 12.054 -12.241 -3.173 1.00 96.94 79 LEU A N 1
ATOM 608 C CA . LEU A 1 79 ? 12.705 -13.514 -3.511 1.00 96.94 79 LEU A CA 1
ATOM 609 C C . LEU A 1 79 ? 11.858 -14.760 -3.205 1.00 96.94 79 LEU A C 1
ATOM 611 O O . LEU A 1 79 ? 12.200 -15.847 -3.666 1.00 96.94 79 LEU A O 1
ATOM 615 N N . SER A 1 80 ? 10.755 -14.603 -2.471 1.00 96.31 80 SER A N 1
ATOM 616 C CA . SER A 1 80 ? 9.747 -15.647 -2.246 1.00 96.31 80 SER A CA 1
ATOM 617 C C . SER A 1 80 ? 8.897 -15.943 -3.490 1.00 96.31 80 SER A C 1
ATOM 619 O O . SER A 1 80 ? 8.191 -16.946 -3.522 1.00 96.31 80 SER A O 1
ATOM 621 N N . PHE A 1 81 ? 8.979 -15.096 -4.520 1.00 96.88 81 PHE A N 1
ATOM 622 C CA . PHE A 1 81 ? 8.147 -15.141 -5.726 1.00 96.88 81 PHE A CA 1
ATOM 623 C C . PHE A 1 81 ? 8.989 -15.262 -6.999 1.00 96.88 81 PHE A C 1
ATOM 625 O O . PHE A 1 81 ? 8.714 -14.621 -8.016 1.00 96.88 81 PHE A O 1
ATOM 632 N N . ARG A 1 82 ? 10.054 -16.070 -6.938 1.00 96.50 82 ARG A N 1
ATOM 633 C CA . ARG A 1 82 ? 10.854 -16.419 -8.117 1.00 96.50 82 ARG A CA 1
ATOM 634 C C . ARG A 1 82 ? 9.996 -17.117 -9.170 1.00 96.50 82 ARG A C 1
ATOM 636 O O . ARG A 1 82 ? 9.110 -17.908 -8.848 1.00 96.50 82 ARG A O 1
ATOM 643 N N . LEU A 1 83 ? 10.299 -16.840 -10.431 1.00 95.06 83 LEU A N 1
ATOM 644 C CA . LEU A 1 83 ? 9.792 -17.602 -11.560 1.00 95.06 83 LEU A CA 1
ATOM 645 C C . LEU A 1 83 ? 10.377 -19.029 -11.545 1.00 95.06 83 LEU A C 1
ATOM 647 O O . LEU A 1 83 ? 11.394 -19.275 -10.888 1.00 95.06 83 LEU A O 1
ATOM 651 N N . PRO A 1 84 ? 9.772 -19.985 -12.276 1.00 94.38 84 PRO A N 1
ATOM 652 C CA . PRO A 1 84 ? 10.255 -21.369 -12.323 1.00 94.38 84 PRO A CA 1
ATOM 653 C C . PRO A 1 84 ? 11.705 -21.535 -12.802 1.00 94.38 84 PRO A C 1
ATOM 655 O O . PRO A 1 84 ? 12.345 -22.526 -12.465 1.00 94.38 84 PRO A O 1
ATOM 658 N N . ASP A 1 85 ? 12.229 -20.578 -13.572 1.00 93.19 85 ASP A N 1
ATOM 659 C CA . ASP A 1 85 ? 13.622 -20.556 -14.036 1.00 93.19 85 ASP A CA 1
ATOM 660 C C . ASP A 1 85 ? 14.615 -20.007 -12.991 1.00 93.19 85 ASP A C 1
ATOM 662 O O . ASP A 1 85 ? 15.820 -19.960 -13.237 1.00 93.19 85 ASP A O 1
ATOM 666 N N . GLY A 1 86 ? 14.122 -19.614 -11.813 1.00 94.00 86 GLY A N 1
ATOM 667 C CA . GLY A 1 86 ? 14.906 -19.079 -10.705 1.00 94.00 86 GLY A CA 1
ATOM 668 C C . GLY A 1 86 ? 15.081 -17.560 -10.723 1.00 94.00 86 GLY A C 1
ATOM 669 O O . GLY A 1 86 ? 15.524 -17.012 -9.710 1.00 94.00 86 GLY A O 1
ATOM 670 N N . THR A 1 87 ? 14.709 -16.866 -11.801 1.00 94.56 87 THR A N 1
ATOM 671 C CA . THR A 1 87 ? 14.761 -15.395 -11.866 1.00 94.56 87 THR A CA 1
ATOM 672 C C . THR A 1 87 ? 13.679 -14.757 -10.990 1.00 94.56 87 THR A C 1
ATOM 674 O O . THR A 1 87 ? 12.691 -15.391 -10.614 1.00 94.56 87 THR A O 1
ATOM 677 N N . CYS A 1 88 ? 13.866 -13.501 -10.602 1.00 96.50 88 CYS A N 1
ATOM 678 C CA . CYS A 1 88 ? 12.910 -12.704 -9.845 1.00 96.50 88 CYS A CA 1
ATOM 679 C C . CYS A 1 88 ? 12.813 -11.287 -10.429 1.00 96.50 88 CYS A C 1
ATOM 681 O O . CYS A 1 88 ? 13.239 -10.323 -9.785 1.00 96.50 88 CYS A O 1
ATOM 683 N N . PRO A 1 89 ? 12.249 -11.134 -11.640 1.00 96.81 89 PRO A N 1
ATOM 684 C CA . PRO A 1 89 ? 11.957 -9.817 -12.169 1.00 96.81 89 PRO A CA 1
ATOM 685 C C . PRO A 1 89 ? 10.851 -9.161 -11.334 1.00 96.81 89 PRO A C 1
ATOM 687 O O . PRO A 1 89 ? 9.840 -9.785 -11.003 1.00 96.81 89 PRO A O 1
ATOM 690 N N . VAL A 1 90 ? 11.041 -7.888 -11.007 1.00 97.50 90 VAL A N 1
ATOM 691 C CA . VAL A 1 90 ? 10.129 -7.061 -10.215 1.00 97.50 90 VAL A CA 1
ATOM 692 C C . VAL A 1 90 ? 9.808 -5.809 -11.013 1.00 97.50 90 VAL A C 1
ATOM 694 O O . VAL A 1 90 ? 10.713 -5.110 -11.476 1.00 97.50 90 VAL A O 1
ATOM 697 N N . LEU A 1 91 ? 8.518 -5.524 -11.165 1.00 97.56 91 LEU A N 1
ATOM 698 C CA . LEU A 1 91 ? 8.054 -4.222 -11.614 1.00 97.56 91 LEU A CA 1
ATOM 699 C C . LEU A 1 91 ? 8.085 -3.280 -10.412 1.00 97.56 91 LEU A C 1
ATOM 701 O O . LEU A 1 91 ? 7.331 -3.474 -9.462 1.00 97.56 91 LEU A O 1
ATOM 705 N N . GLU A 1 92 ? 8.969 -2.294 -10.426 1.00 97.62 92 GLU A N 1
ATOM 706 C CA . GLU A 1 92 ? 9.331 -1.550 -9.225 1.00 97.62 92 GLU A CA 1
ATOM 707 C C . GLU A 1 92 ? 9.329 -0.050 -9.476 1.00 97.62 92 GLU A C 1
ATOM 709 O O . GLU A 1 92 ? 9.936 0.437 -10.428 1.00 97.62 92 GLU A O 1
ATOM 714 N N . ALA A 1 93 ? 8.664 0.685 -8.593 1.00 97.94 93 ALA A N 1
ATOM 715 C CA . ALA A 1 93 ? 8.673 2.130 -8.582 1.00 97.94 93 ALA A CA 1
ATOM 716 C C . ALA A 1 93 ? 9.451 2.657 -7.372 1.00 97.94 93 ALA A C 1
ATOM 718 O O . ALA A 1 93 ? 9.426 2.091 -6.275 1.00 97.94 93 ALA A O 1
ATOM 719 N N . HIS A 1 94 ? 10.168 3.756 -7.575 1.00 96.25 94 HIS A N 1
ATOM 720 C CA . HIS A 1 94 ? 11.041 4.330 -6.559 1.00 96.25 94 HIS A CA 1
ATOM 721 C C . HIS A 1 94 ? 11.105 5.848 -6.692 1.00 96.25 94 HIS A C 1
ATOM 723 O O . HIS A 1 94 ? 11.184 6.364 -7.805 1.00 96.25 94 HIS A O 1
ATOM 729 N N . MET A 1 95 ? 11.132 6.565 -5.564 1.00 95.44 95 MET A N 1
ATOM 730 C CA . MET A 1 95 ? 11.389 8.009 -5.522 1.00 95.44 95 MET A CA 1
ATOM 731 C C . MET A 1 95 ? 12.792 8.273 -4.952 1.00 95.44 95 MET A C 1
ATOM 733 O O . MET A 1 95 ? 12.948 8.302 -3.730 1.00 95.44 95 MET A O 1
ATOM 737 N N . PRO A 1 96 ? 13.829 8.487 -5.787 1.00 89.25 96 PRO A N 1
ATOM 738 C CA . PRO A 1 96 ? 15.225 8.480 -5.333 1.00 89.25 96 PRO A CA 1
ATOM 739 C C . PRO A 1 96 ? 15.584 9.518 -4.263 1.00 89.25 96 PRO A C 1
ATOM 741 O O . PRO A 1 96 ? 16.502 9.303 -3.477 1.00 89.25 96 PRO A O 1
ATOM 744 N N . SER A 1 97 ? 14.877 10.648 -4.234 1.00 87.06 97 SER A N 1
ATOM 745 C CA . SER A 1 97 ? 15.072 11.736 -3.265 1.00 87.06 97 SER A CA 1
ATOM 746 C C . SER A 1 97 ? 14.268 11.553 -1.969 1.00 87.06 97 SER A C 1
ATOM 748 O O . SER A 1 97 ? 14.349 12.389 -1.066 1.00 87.06 97 SER A O 1
ATOM 750 N N . VAL A 1 98 ? 13.504 10.464 -1.855 1.00 90.12 98 VAL A N 1
ATOM 751 C CA . VAL A 1 98 ? 12.679 10.142 -0.692 1.00 90.12 98 VAL A CA 1
ATOM 752 C C . VAL A 1 98 ? 13.225 8.899 -0.014 1.00 90.12 98 VAL A C 1
ATOM 754 O O . VAL A 1 98 ? 13.448 7.864 -0.639 1.00 90.12 98 VAL A O 1
ATOM 757 N N . LYS A 1 99 ? 13.422 8.986 1.299 1.00 84.44 99 LYS A N 1
ATOM 758 C CA . LYS A 1 99 ? 13.890 7.850 2.088 1.00 84.44 99 LYS A CA 1
ATOM 759 C C . LYS A 1 99 ? 12.821 6.754 2.122 1.00 84.44 99 LYS A C 1
ATOM 761 O O . LYS A 1 99 ? 11.701 7.031 2.533 1.00 84.44 99 LYS A O 1
ATOM 766 N N . ALA A 1 100 ? 13.216 5.524 1.783 1.00 81.00 100 ALA A N 1
ATOM 767 C CA . ALA A 1 100 ? 12.363 4.330 1.819 1.00 81.00 100 ALA A CA 1
ATOM 768 C C . ALA A 1 100 ? 11.021 4.536 1.093 1.00 81.00 100 ALA A C 1
ATOM 770 O O . ALA A 1 100 ? 9.958 4.544 1.696 1.00 81.00 100 ALA A O 1
ATOM 771 N N . SER A 1 101 ? 11.111 4.747 -0.216 1.00 91.31 101 SER A N 1
ATOM 772 C CA . SER A 1 101 ? 9.999 5.034 -1.130 1.00 91.31 101 SER A CA 1
ATOM 773 C C . SER A 1 101 ? 9.902 3.986 -2.240 1.00 91.31 101 SER A C 1
ATOM 775 O O . SER A 1 101 ? 9.538 4.293 -3.372 1.00 91.31 101 SER A O 1
ATOM 777 N N . ARG A 1 102 ? 10.349 2.761 -1.954 1.00 95.12 102 ARG A N 1
ATOM 778 C CA . ARG A 1 102 ? 10.385 1.671 -2.927 1.00 95.12 102 ARG A CA 1
ATOM 779 C C . ARG A 1 102 ? 9.147 0.811 -2.745 1.00 95.12 102 ARG A C 1
ATOM 781 O O . ARG A 1 102 ? 8.910 0.302 -1.645 1.00 95.12 102 ARG A O 1
ATOM 788 N N . VAL A 1 103 ? 8.398 0.656 -3.825 1.00 96.94 103 VAL A N 1
ATOM 789 C CA . VAL A 1 103 ? 7.259 -0.253 -3.927 1.00 96.94 103 VAL A CA 1
ATOM 790 C C . VAL A 1 103 ? 7.406 -1.070 -5.200 1.00 96.94 103 VAL A C 1
ATOM 792 O O . VAL A 1 103 ? 7.865 -0.555 -6.218 1.00 96.94 103 VAL A O 1
ATOM 795 N N . GLY A 1 104 ? 7.047 -2.345 -5.168 1.00 97.25 104 GLY A N 1
ATOM 796 C CA . GLY A 1 104 ? 7.247 -3.205 -6.329 1.00 97.25 104 GLY A CA 1
ATOM 797 C C . GLY A 1 104 ? 6.420 -4.469 -6.277 1.00 97.25 104 GLY A C 1
ATOM 798 O O . GLY A 1 104 ? 6.028 -4.905 -5.207 1.00 97.25 104 GLY A O 1
ATOM 799 N N . LEU A 1 105 ? 6.161 -5.049 -7.445 1.00 97.56 105 LEU A N 1
ATOM 800 C CA . LEU A 1 105 ? 5.416 -6.288 -7.627 1.00 97.56 105 LEU A CA 1
ATOM 801 C C . LEU A 1 105 ? 6.321 -7.312 -8.326 1.00 97.56 105 LEU A C 1
ATOM 803 O O . LEU A 1 105 ? 6.662 -7.122 -9.500 1.00 97.56 105 LEU A O 1
ATOM 807 N N . PRO A 1 106 ? 6.730 -8.397 -7.643 1.00 97.19 106 PRO A N 1
ATOM 808 C CA . PRO A 1 106 ? 7.418 -9.507 -8.287 1.00 97.19 106 PRO A CA 1
ATOM 809 C C . PRO A 1 106 ? 6.536 -10.104 -9.378 1.00 97.19 106 PRO A C 1
ATOM 811 O O . PRO A 1 106 ? 5.368 -10.408 -9.138 1.00 97.19 106 PRO A O 1
ATOM 814 N N . LEU A 1 107 ? 7.081 -10.331 -10.571 1.00 96.44 107 LEU A N 1
ATOM 815 C CA . LEU A 1 107 ? 6.270 -10.852 -11.670 1.00 96.44 107 LEU A CA 1
ATOM 816 C C . LEU A 1 107 ? 5.764 -12.266 -11.371 1.00 96.44 107 LEU A C 1
ATOM 818 O O . LEU A 1 107 ? 4.634 -12.584 -11.715 1.00 96.44 107 LEU A O 1
ATOM 822 N N . GLY A 1 108 ? 6.530 -13.089 -10.647 1.00 95.81 108 GLY A N 1
ATOM 823 C CA . GLY A 1 108 ? 6.049 -14.390 -10.172 1.00 95.81 108 GLY A CA 1
ATOM 824 C C . GLY A 1 108 ? 4.864 -14.300 -9.201 1.00 95.81 108 GLY A C 1
ATOM 825 O O . GLY A 1 108 ? 4.061 -15.228 -9.152 1.00 95.81 108 GLY A O 1
ATOM 826 N N . PHE A 1 109 ? 4.706 -13.182 -8.482 1.00 96.06 109 PHE A N 1
ATOM 827 C CA . PHE A 1 109 ? 3.562 -12.945 -7.600 1.00 96.06 109 PHE A CA 1
ATOM 828 C C . PHE A 1 109 ? 2.295 -12.606 -8.394 1.00 96.06 109 PHE A C 1
ATOM 830 O O . PHE A 1 109 ? 1.239 -13.172 -8.131 1.00 96.06 109 PHE A O 1
ATOM 837 N N . ILE A 1 110 ? 2.412 -11.750 -9.411 1.00 95.19 110 ILE A N 1
ATOM 838 C CA . ILE A 1 110 ? 1.273 -11.317 -10.237 1.00 95.19 110 ILE A CA 1
ATOM 839 C C . ILE A 1 110 ? 0.981 -12.261 -11.421 1.00 95.19 110 ILE A C 1
ATOM 841 O O . ILE A 1 110 ? 0.274 -11.900 -12.355 1.00 95.19 110 ILE A O 1
ATOM 845 N N . GLY A 1 111 ? 1.508 -13.489 -11.426 1.00 92.62 111 GLY A N 1
ATOM 846 C CA . GLY A 1 111 ? 1.172 -14.501 -12.441 1.00 92.62 111 GLY A CA 1
ATOM 847 C C . GLY A 1 111 ? 2.053 -14.506 -13.699 1.00 92.62 111 GLY A C 1
ATOM 848 O O . GLY A 1 111 ? 1.630 -14.983 -14.750 1.00 92.62 111 GLY A O 1
ATOM 849 N N . GLY A 1 112 ? 3.276 -13.989 -13.619 1.00 92.38 112 GLY A N 1
ATOM 850 C CA . GLY A 1 112 ? 4.337 -14.150 -14.617 1.00 92.38 112 GLY A CA 1
ATOM 851 C C . GLY A 1 112 ? 4.558 -12.948 -15.540 1.00 92.38 112 GLY A C 1
ATOM 852 O O . GLY A 1 112 ? 4.153 -11.826 -15.258 1.00 92.38 112 GLY A O 1
ATOM 853 N N . THR A 1 113 ? 5.235 -13.196 -16.662 1.00 90.12 113 THR A N 1
ATOM 854 C CA . THR A 1 113 ? 5.691 -12.190 -17.642 1.00 90.12 113 THR A CA 1
ATOM 855 C C . THR A 1 113 ? 4.777 -12.074 -18.867 1.00 90.12 113 THR A C 1
ATOM 857 O O . THR A 1 113 ? 5.175 -11.537 -19.885 1.00 90.12 113 THR A O 1
ATOM 860 N N . GLY A 1 114 ? 3.556 -12.605 -18.829 1.00 89.88 114 GLY A N 1
ATOM 861 C CA . GLY A 1 114 ? 2.687 -12.607 -20.011 1.00 89.88 114 GLY A CA 1
ATOM 862 C C . GLY A 1 114 ? 1.966 -11.276 -20.245 1.00 89.88 114 GLY A C 1
ATOM 863 O O . GLY A 1 114 ? 1.271 -10.801 -19.339 1.00 89.88 114 GLY A O 1
ATOM 864 N N . GLY A 1 115 ? 2.065 -10.763 -21.473 1.00 94.38 115 GLY A N 1
ATOM 865 C CA . GLY A 1 115 ? 1.187 -9.771 -22.090 1.00 94.38 115 GLY A CA 1
ATOM 866 C C . GLY A 1 115 ? 1.344 -8.321 -21.628 1.00 94.38 115 GLY A C 1
ATOM 867 O O . GLY A 1 115 ? 2.213 -7.962 -20.833 1.00 94.38 115 GLY A O 1
ATOM 868 N N . VAL A 1 116 ? 0.448 -7.474 -22.145 1.00 97.38 116 VAL A N 1
ATOM 869 C CA . VAL A 1 116 ? 0.317 -6.069 -21.740 1.00 97.38 116 VAL A CA 1
ATOM 870 C C . VAL A 1 116 ? -0.523 -5.978 -20.475 1.00 97.38 116 VAL A C 1
ATOM 872 O O . VAL A 1 116 ? -1.655 -6.461 -20.442 1.00 97.38 116 VAL A O 1
ATOM 875 N N . ARG A 1 117 ? 0.014 -5.313 -19.453 1.00 96.94 117 ARG A N 1
ATOM 876 C CA . ARG A 1 117 ? -0.621 -5.154 -18.145 1.00 96.94 117 ARG A CA 1
ATOM 877 C C . ARG A 1 117 ? -0.819 -3.693 -17.807 1.00 96.94 117 ARG A C 1
ATOM 879 O O . ARG A 1 117 ? 0.040 -2.859 -18.099 1.00 96.94 117 ARG A O 1
ATOM 886 N N . ARG A 1 118 ? -1.943 -3.390 -17.158 1.00 97.94 118 ARG A N 1
ATOM 887 C CA . ARG A 1 118 ? -2.195 -2.050 -16.634 1.00 97.94 118 ARG A CA 1
ATOM 888 C C . ARG A 1 118 ? -1.491 -1.903 -15.289 1.00 97.94 118 ARG A C 1
ATOM 890 O O . ARG A 1 118 ? -1.872 -2.540 -14.313 1.00 97.94 118 ARG A O 1
ATOM 897 N N . VAL A 1 119 ? -0.498 -1.027 -15.259 1.00 98.25 119 VAL A N 1
ATOM 898 C CA . VAL A 1 119 ? 0.254 -0.627 -14.071 1.00 98.25 119 VAL A CA 1
ATOM 899 C C . VAL A 1 119 ? -0.267 0.722 -13.605 1.00 98.25 119 VAL A C 1
ATOM 901 O O . VAL A 1 119 ? -0.376 1.657 -14.399 1.00 98.25 119 VAL A O 1
ATOM 904 N N . VAL A 1 120 ? -0.574 0.842 -12.320 1.00 98.12 120 VAL A N 1
ATOM 905 C CA . VAL A 1 120 ? -1.030 2.090 -11.707 1.00 98.12 120 VAL A CA 1
ATOM 906 C C . VAL A 1 120 ? -0.049 2.489 -10.616 1.00 98.12 120 VAL A C 1
ATOM 908 O O . VAL A 1 120 ? 0.198 1.711 -9.702 1.00 98.12 120 VAL A O 1
ATOM 911 N N . LEU A 1 121 ? 0.504 3.695 -10.716 1.00 97.81 121 LEU A N 1
ATOM 912 C CA . LEU A 1 121 ? 1.312 4.326 -9.676 1.00 97.81 121 LEU A CA 1
ATOM 913 C C . LEU A 1 121 ? 0.509 5.455 -9.051 1.00 97.81 121 LEU A C 1
ATOM 915 O O . LEU A 1 121 ? -0.023 6.295 -9.778 1.00 97.81 121 LEU A O 1
ATOM 919 N N . ASN A 1 122 ? 0.458 5.510 -7.727 1.00 96.19 122 ASN A N 1
ATOM 920 C CA . ASN A 1 122 ? -0.274 6.548 -7.013 1.00 96.19 122 ASN A CA 1
ATOM 921 C C . ASN A 1 122 ? 0.609 7.221 -5.977 1.00 96.19 122 ASN A C 1
ATOM 923 O O . ASN A 1 122 ? 1.319 6.542 -5.242 1.00 96.19 122 ASN A O 1
ATOM 927 N N . TYR A 1 123 ? 0.485 8.541 -5.864 1.00 94.50 123 TYR A N 1
ATOM 928 C CA . TYR A 1 123 ? 0.830 9.266 -4.650 1.00 94.50 123 TYR A CA 1
ATOM 929 C C . TYR A 1 123 ? -0.399 10.036 -4.171 1.00 94.50 123 TYR A C 1
ATOM 931 O O . TYR A 1 123 ? -0.900 10.891 -4.901 1.00 94.50 123 TYR A O 1
ATOM 939 N N . ALA A 1 124 ? -0.885 9.735 -2.966 1.00 91.94 124 ALA A N 1
ATOM 940 C CA . ALA A 1 124 ? -2.050 10.388 -2.370 1.00 91.94 124 ALA A CA 1
ATOM 941 C C . ALA A 1 124 ? -1.916 10.467 -0.843 1.00 91.94 124 ALA A C 1
ATOM 943 O O . ALA A 1 124 ? -1.617 9.467 -0.185 1.00 91.94 124 ALA A O 1
ATOM 944 N N . LYS A 1 125 ? -2.177 11.648 -0.264 1.00 88.31 125 LYS A N 1
ATOM 945 C CA . LYS A 1 125 ? -1.917 11.969 1.152 1.00 88.31 125 LYS A CA 1
ATOM 946 C C . LYS A 1 125 ? -0.452 11.705 1.533 1.00 88.31 125 LYS A C 1
ATOM 948 O O . LYS A 1 125 ? 0.409 12.558 1.381 1.00 88.31 125 LYS A O 1
ATOM 953 N N . THR A 1 126 ? -0.169 10.509 2.037 1.00 90.06 126 THR A N 1
ATOM 954 C CA . THR A 1 126 ? 1.170 10.050 2.423 1.00 90.06 126 THR A CA 1
ATOM 955 C C . THR A 1 126 ? 1.550 8.734 1.752 1.00 90.06 126 THR A C 1
ATOM 957 O O . THR A 1 126 ? 2.678 8.291 1.939 1.00 90.06 126 THR A O 1
ATOM 960 N N . HIS A 1 127 ? 0.636 8.104 1.018 1.00 93.94 127 HIS A N 1
ATOM 961 C CA . HIS A 1 127 ? 0.824 6.788 0.419 1.00 93.94 127 HIS A CA 1
ATOM 962 C C . HIS A 1 127 ? 1.481 6.913 -0.945 1.00 93.94 127 HIS A C 1
ATOM 964 O O . HIS A 1 127 ? 1.081 7.760 -1.746 1.00 93.94 127 HIS A O 1
ATOM 970 N N . PHE A 1 128 ? 2.468 6.063 -1.195 1.00 95.25 128 PHE A N 1
ATOM 971 C CA . PHE A 1 128 ? 3.028 5.812 -2.511 1.00 95.25 128 PHE A CA 1
ATOM 972 C C . PHE A 1 128 ? 2.836 4.333 -2.825 1.00 95.25 128 PHE A C 1
ATOM 974 O O . PHE A 1 128 ? 3.361 3.489 -2.102 1.00 95.25 128 PHE A O 1
ATOM 981 N N . SER A 1 129 ? 2.096 4.024 -3.887 1.00 95.81 129 SER A N 1
ATOM 982 C CA . SER A 1 129 ? 1.732 2.647 -4.222 1.00 95.81 129 SER A CA 1
ATOM 983 C C . SER A 1 129 ? 1.926 2.316 -5.696 1.00 95.81 129 SER A C 1
ATOM 985 O O . SER A 1 129 ? 1.926 3.191 -6.569 1.00 95.81 129 SER A O 1
ATOM 987 N N . ILE A 1 130 ? 2.091 1.021 -5.955 1.00 97.75 130 ILE A N 1
ATOM 988 C CA . ILE A 1 130 ? 2.065 0.401 -7.278 1.00 97.75 130 ILE A CA 1
ATOM 989 C C . ILE A 1 130 ? 1.020 -0.708 -7.280 1.00 97.75 130 ILE A C 1
ATOM 991 O O . ILE A 1 130 ? 0.974 -1.517 -6.355 1.00 97.75 130 ILE A O 1
ATOM 995 N N . ALA A 1 131 ? 0.203 -0.767 -8.326 1.00 96.62 131 ALA A N 1
ATOM 996 C CA . ALA A 1 131 ? -0.795 -1.809 -8.511 1.00 96.62 131 ALA A CA 1
ATOM 997 C C . ALA A 1 131 ? -0.796 -2.358 -9.943 1.00 96.62 131 ALA A C 1
ATOM 999 O O . ALA A 1 131 ? -0.605 -1.609 -10.904 1.00 96.62 131 ALA A O 1
ATOM 1000 N N . ALA A 1 132 ? -1.032 -3.662 -10.079 1.00 96.06 132 ALA A N 1
ATOM 1001 C CA . ALA A 1 132 ? -1.239 -4.365 -11.345 1.00 96.06 132 ALA A CA 1
ATOM 1002 C C . ALA A 1 132 ? -2.027 -5.661 -11.090 1.00 96.06 132 ALA A C 1
ATOM 1004 O O . ALA A 1 132 ? -1.832 -6.302 -10.064 1.00 96.06 132 ALA A O 1
ATOM 1005 N N . ASP A 1 133 ? -2.924 -6.042 -12.002 1.00 93.25 133 ASP A N 1
ATOM 1006 C CA . ASP A 1 133 ? -3.716 -7.290 -11.945 1.00 93.25 133 ASP A CA 1
ATOM 1007 C C . ASP A 1 133 ? -4.470 -7.543 -10.629 1.00 93.25 133 ASP A C 1
ATOM 1009 O O . ASP A 1 133 ? -4.588 -8.673 -10.163 1.00 93.25 133 ASP A O 1
ATOM 1013 N N . GLY A 1 134 ? -4.984 -6.479 -10.009 1.00 91.12 134 GLY A N 1
ATOM 1014 C CA . GLY A 1 134 ? -5.690 -6.572 -8.726 1.00 91.12 134 GLY A CA 1
ATOM 1015 C C . GLY A 1 134 ? -4.775 -6.762 -7.512 1.00 91.12 134 GLY A C 1
ATOM 1016 O O . GLY A 1 134 ? -5.281 -6.916 -6.404 1.00 91.12 134 GLY A O 1
ATOM 1017 N N . HIS A 1 135 ? -3.458 -6.712 -7.716 1.00 93.81 135 HIS A N 1
ATOM 1018 C CA . HIS A 1 135 ? -2.437 -6.760 -6.681 1.00 93.81 135 HIS A CA 1
ATOM 1019 C C . HIS A 1 135 ? -1.795 -5.401 -6.449 1.00 93.81 135 HIS A C 1
ATOM 1021 O O . HIS A 1 135 ? -1.732 -4.575 -7.363 1.00 93.81 135 HIS A O 1
ATOM 1027 N N . MET A 1 136 ? -1.277 -5.186 -5.241 1.00 94.62 136 MET A N 1
ATOM 1028 C CA . MET A 1 136 ? -0.704 -3.903 -4.847 1.00 94.62 136 MET A CA 1
ATOM 1029 C C . MET A 1 136 ? 0.469 -4.033 -3.869 1.00 94.62 136 MET A C 1
ATOM 1031 O O . MET A 1 136 ? 0.540 -4.937 -3.038 1.00 94.62 136 MET A O 1
ATOM 1035 N N . ASP A 1 137 ? 1.387 -3.074 -3.952 1.00 95.94 137 ASP A N 1
ATOM 1036 C CA . ASP A 1 137 ? 2.344 -2.750 -2.899 1.00 95.94 137 ASP A CA 1
ATOM 1037 C C . ASP A 1 137 ? 2.252 -1.261 -2.560 1.00 95.94 137 ASP A C 1
ATOM 1039 O O . ASP A 1 137 ? 2.021 -0.426 -3.433 1.00 95.94 137 ASP A O 1
ATOM 1043 N N . ASP A 1 138 ? 2.433 -0.944 -1.284 1.00 93.88 138 ASP A N 1
ATOM 1044 C CA . ASP A 1 138 ? 2.297 0.393 -0.715 1.00 93.88 138 ASP A CA 1
ATOM 1045 C C . ASP A 1 138 ? 3.369 0.648 0.346 1.00 93.88 138 ASP A C 1
ATOM 1047 O O . ASP A 1 138 ? 3.759 -0.261 1.094 1.00 93.88 138 ASP A O 1
ATOM 1051 N N . ASP A 1 139 ? 3.805 1.903 0.417 1.00 93.75 139 ASP A N 1
ATOM 1052 C CA . ASP A 1 139 ? 4.573 2.462 1.525 1.00 93.75 139 ASP A CA 1
ATOM 1053 C C . ASP A 1 139 ? 4.107 3.897 1.825 1.00 93.75 139 ASP A C 1
ATOM 1055 O O . ASP A 1 139 ? 3.501 4.575 0.994 1.00 93.75 139 ASP A O 1
ATOM 1059 N N . MET A 1 140 ? 4.425 4.394 3.019 1.00 93.12 140 MET A N 1
ATOM 1060 C CA . MET A 1 140 ? 3.991 5.709 3.489 1.00 93.12 140 MET A CA 1
ATOM 1061 C C . MET A 1 140 ? 5.190 6.630 3.670 1.00 93.12 140 MET A C 1
ATOM 1063 O O . MET A 1 140 ? 6.086 6.374 4.476 1.00 93.12 140 MET A O 1
ATOM 1067 N N . LEU A 1 141 ? 5.182 7.771 2.991 1.00 91.81 141 LEU A N 1
ATOM 1068 C CA . LEU A 1 141 ? 6.278 8.728 3.047 1.00 91.81 141 LEU A CA 1
ATOM 1069 C C . LEU A 1 141 ? 6.351 9.429 4.420 1.00 91.81 141 LEU A C 1
ATOM 1071 O O . LEU A 1 141 ? 5.353 9.642 5.108 1.00 91.81 141 LEU A O 1
ATOM 1075 N N . LEU A 1 142 ? 7.561 9.789 4.855 1.00 90.56 142 LEU A N 1
ATOM 1076 C CA . LEU A 1 142 ? 7.792 10.652 6.033 1.00 90.56 142 LEU A CA 1
ATOM 1077 C C . LEU A 1 142 ? 7.921 12.136 5.672 1.00 90.56 142 LEU A C 1
ATOM 1079 O O . LEU A 1 142 ? 8.148 12.981 6.533 1.00 90.56 142 LEU A O 1
ATOM 1083 N N . GLN A 1 143 ? 7.822 12.438 4.388 1.00 86.19 143 GLN A N 1
ATOM 1084 C CA . GLN A 1 143 ? 7.996 13.754 3.802 1.00 86.19 143 GLN A CA 1
ATOM 1085 C C . GLN A 1 143 ? 7.055 13.864 2.598 1.00 86.19 143 GLN A C 1
ATOM 1087 O O . GLN A 1 143 ? 6.652 12.827 2.063 1.00 86.19 143 GLN A O 1
ATOM 1092 N N . PRO A 1 144 ? 6.725 15.081 2.141 1.00 85.06 144 PRO A N 1
ATOM 1093 C CA . PRO A 1 144 ? 5.979 15.252 0.903 1.00 85.06 144 PRO A CA 1
ATOM 1094 C C . PRO A 1 144 ? 6.677 14.576 -0.280 1.00 85.06 144 PRO A C 1
ATOM 1096 O O . PRO A 1 144 ? 7.913 14.532 -0.342 1.00 85.06 144 PRO A O 1
ATOM 1099 N N . CYS A 1 145 ? 5.884 14.096 -1.237 1.00 87.94 145 CYS A N 1
ATOM 1100 C CA . CYS A 1 145 ? 6.413 13.667 -2.526 1.00 87.94 145 CYS A CA 1
ATOM 1101 C C . CYS A 1 145 ? 7.195 14.817 -3.186 1.00 87.94 145 CYS A C 1
ATOM 1103 O O . CYS A 1 145 ? 6.760 15.975 -3.124 1.00 87.94 145 CYS A O 1
ATOM 1105 N N . PRO A 1 146 ? 8.337 14.530 -3.837 1.00 90.25 146 PRO A N 1
ATOM 1106 C CA . PRO A 1 146 ? 8.998 15.497 -4.690 1.00 90.25 146 PRO A CA 1
ATOM 1107 C C . PRO A 1 146 ? 8.026 16.000 -5.764 1.00 90.25 146 PRO A C 1
ATOM 1109 O O . PRO A 1 146 ? 7.179 15.229 -6.221 1.00 90.25 146 PRO A O 1
ATOM 1112 N N . PRO A 1 147 ? 8.140 17.263 -6.198 1.00 89.69 147 PRO A N 1
ATOM 1113 C CA . PRO A 1 147 ? 7.224 17.799 -7.190 1.00 89.69 147 PRO A CA 1
ATOM 1114 C C . PRO A 1 147 ? 7.268 16.998 -8.502 1.00 89.69 147 PRO A C 1
ATOM 1116 O O . PRO A 1 147 ? 8.330 16.849 -9.111 1.00 89.69 147 PRO A O 1
ATOM 1119 N N . ALA A 1 148 ? 6.113 16.497 -8.941 1.00 91.31 148 ALA A N 1
ATOM 1120 C CA . ALA A 1 148 ? 5.975 15.747 -10.183 1.00 91.31 148 ALA A CA 1
ATOM 1121 C C . ALA A 1 148 ? 5.625 16.694 -11.337 1.00 91.31 148 ALA A C 1
ATOM 1123 O O . ALA A 1 148 ? 4.570 17.325 -11.336 1.00 91.31 148 ALA A O 1
ATOM 1124 N N . ASP A 1 149 ? 6.510 16.796 -12.326 1.00 92.50 149 ASP A N 1
ATOM 1125 C CA . ASP A 1 149 ? 6.278 17.579 -13.540 1.00 92.50 149 ASP A CA 1
ATOM 1126 C C . ASP A 1 149 ? 5.934 16.635 -14.708 1.00 92.50 149 ASP A C 1
ATOM 1128 O O . ASP A 1 149 ? 6.839 15.995 -15.258 1.00 92.50 149 ASP A O 1
ATOM 1132 N N . PRO A 1 150 ? 4.647 16.503 -15.083 1.00 91.88 150 PRO A N 1
ATOM 1133 C CA . PRO A 1 150 ? 4.233 15.586 -16.140 1.00 91.88 150 PRO A CA 1
ATOM 1134 C C . PRO A 1 150 ? 4.768 15.980 -17.522 1.00 91.88 150 PRO A C 1
ATOM 1136 O O . PRO A 1 150 ? 4.932 15.103 -18.364 1.00 91.88 150 PRO A O 1
ATOM 1139 N N . GLU A 1 151 ? 5.106 17.252 -17.767 1.00 93.88 151 GLU A N 1
ATOM 1140 C CA . GLU A 1 151 ? 5.709 17.678 -19.041 1.00 93.88 151 GLU A CA 1
ATOM 1141 C C . GLU A 1 151 ? 7.153 17.177 -19.184 1.00 93.88 151 GLU A C 1
ATOM 1143 O O . GLU A 1 151 ? 7.665 17.032 -20.294 1.00 93.88 151 GLU A O 1
ATOM 1148 N N . LYS A 1 152 ? 7.811 16.876 -18.058 1.00 94.94 152 LYS A N 1
ATOM 1149 C CA . LYS A 1 152 ? 9.154 16.284 -18.024 1.00 94.94 152 LYS A CA 1
ATOM 1150 C C . LYS A 1 152 ? 9.143 14.760 -17.996 1.00 94.94 152 LYS A C 1
ATOM 1152 O O . LYS A 1 152 ? 10.225 14.168 -17.995 1.00 94.94 152 LYS A O 1
ATOM 1157 N N . ALA A 1 153 ? 7.971 14.129 -17.957 1.00 96.44 153 ALA A N 1
ATOM 1158 C CA . ALA A 1 153 ? 7.851 12.681 -17.975 1.00 96.44 153 ALA A CA 1
ATOM 1159 C C . ALA A 1 153 ? 8.469 12.079 -19.243 1.00 96.44 153 ALA A C 1
ATOM 1161 O O . ALA A 1 153 ? 8.358 12.631 -20.339 1.00 96.44 153 ALA A O 1
ATOM 1162 N N . ARG A 1 154 ? 9.110 10.918 -19.104 1.00 98.00 154 ARG A N 1
ATOM 1163 C CA . ARG A 1 154 ? 9.744 10.210 -20.218 1.00 98.00 154 ARG A CA 1
ATOM 1164 C C . ARG A 1 154 ? 9.346 8.750 -20.211 1.00 98.00 154 ARG A C 1
ATOM 1166 O O . ARG A 1 154 ? 9.527 8.053 -19.216 1.00 98.00 154 ARG A O 1
ATOM 1173 N N . ILE A 1 155 ? 8.869 8.285 -21.360 1.00 98.25 155 ILE A N 1
ATOM 1174 C CA . ILE A 1 155 ? 8.797 6.862 -21.678 1.00 98.25 155 ILE A CA 1
ATOM 1175 C C . ILE A 1 155 ? 10.168 6.458 -22.217 1.00 98.25 155 ILE A C 1
ATOM 1177 O O . ILE A 1 155 ? 10.620 6.993 -23.228 1.00 98.25 155 ILE A O 1
ATOM 1181 N N . LEU A 1 156 ? 10.837 5.546 -21.517 1.00 97.75 156 LEU A N 1
ATOM 1182 C CA . LEU A 1 156 ? 12.216 5.145 -21.804 1.00 97.75 156 LEU A CA 1
ATOM 1183 C C . LEU A 1 156 ? 12.317 3.745 -22.421 1.00 97.75 156 LEU A C 1
ATOM 1185 O O . LEU A 1 156 ? 13.365 3.390 -22.955 1.00 97.75 156 LEU A O 1
ATOM 1189 N N . SER A 1 157 ? 11.223 2.981 -22.408 1.00 97.00 157 SER A N 1
ATOM 1190 C CA . SER A 1 157 ? 11.139 1.641 -22.985 1.00 97.00 157 SER A CA 1
ATOM 1191 C C . SER A 1 157 ? 9.976 1.512 -23.965 1.00 97.00 157 SER A C 1
ATOM 1193 O O . SER A 1 157 ? 8.864 1.965 -23.692 1.00 97.00 157 SER A O 1
ATOM 1195 N N . ALA A 1 158 ? 10.199 0.783 -25.065 1.00 96.06 158 ALA A N 1
ATOM 1196 C CA . ALA A 1 158 ? 9.156 0.392 -26.021 1.00 96.06 158 ALA A CA 1
ATOM 1197 C C . ALA A 1 158 ? 8.116 -0.595 -25.442 1.00 96.06 158 ALA A C 1
ATOM 1199 O O . ALA A 1 158 ? 7.114 -0.910 -26.097 1.00 96.06 158 ALA A O 1
ATOM 1200 N N . ARG A 1 159 ? 8.343 -1.108 -24.225 1.00 96.19 159 ARG A N 1
ATOM 1201 C CA . ARG A 1 159 ? 7.367 -1.914 -23.480 1.00 96.19 159 ARG A CA 1
ATOM 1202 C C . ARG A 1 159 ? 6.201 -1.078 -22.980 1.00 96.19 159 ARG A C 1
ATOM 1204 O O . ARG A 1 159 ? 5.090 -1.588 -22.904 1.00 96.19 159 ARG A O 1
ATOM 1211 N N . VAL A 1 160 ? 6.427 0.197 -22.676 1.00 98.00 160 VAL A N 1
ATOM 1212 C CA . VAL A 1 160 ? 5.354 1.109 -22.276 1.00 98.00 160 VAL A CA 1
ATOM 1213 C C . VAL A 1 160 ? 4.594 1.523 -23.533 1.00 98.00 160 VAL A C 1
ATOM 1215 O O . VAL A 1 160 ? 5.046 2.364 -24.307 1.00 98.00 160 VAL A O 1
ATOM 1218 N N . LYS A 1 161 ? 3.434 0.905 -23.758 1.00 98.19 161 LYS A N 1
ATOM 1219 C CA . LYS A 1 161 ? 2.574 1.172 -24.922 1.00 98.19 161 LYS A CA 1
ATOM 1220 C C . LYS A 1 161 ? 1.757 2.444 -24.744 1.00 98.19 161 LYS A C 1
ATOM 1222 O O . LYS A 1 161 ? 1.386 3.083 -25.725 1.00 98.19 161 LYS A O 1
ATOM 1227 N N . LYS A 1 162 ? 1.478 2.801 -23.491 1.00 98.19 162 LYS A N 1
ATOM 1228 C CA . LYS A 1 162 ? 0.689 3.971 -23.118 1.00 98.19 162 LYS A CA 1
ATOM 1229 C C . LYS A 1 162 ? 1.085 4.451 -21.727 1.00 98.19 162 LYS A C 1
ATOM 1231 O O . LYS A 1 162 ? 1.375 3.626 -20.865 1.00 98.19 162 LYS A O 1
ATOM 1236 N N . ALA A 1 163 ? 1.052 5.762 -21.508 1.00 98.12 163 ALA A N 1
ATOM 1237 C CA . ALA A 1 163 ? 1.166 6.376 -20.190 1.00 98.12 163 ALA A CA 1
ATOM 1238 C C . ALA A 1 163 ? 0.176 7.542 -20.080 1.00 98.12 163 ALA A C 1
ATOM 1240 O O . ALA A 1 163 ? 0.069 8.364 -20.988 1.00 98.12 163 ALA A O 1
ATOM 1241 N N . GLU A 1 164 ? -0.554 7.597 -18.973 1.00 97.38 164 GLU A N 1
ATOM 1242 C CA . GLU A 1 164 ? -1.543 8.627 -18.666 1.00 97.38 164 GLU A CA 1
ATOM 1243 C C . GLU A 1 164 ? -1.241 9.184 -17.279 1.00 97.38 164 GLU A C 1
ATOM 1245 O O . GLU A 1 164 ? -1.146 8.421 -16.320 1.00 97.38 164 GLU A O 1
ATOM 1250 N N . PHE A 1 165 ? -1.112 10.503 -17.168 1.00 96.44 165 PHE A N 1
ATOM 1251 C CA . PHE A 1 165 ? -0.923 11.192 -15.896 1.00 96.44 165 PHE A CA 1
ATOM 1252 C C . PHE A 1 165 ? -2.197 11.958 -15.538 1.00 96.44 165 PHE A C 1
ATOM 1254 O O . PHE A 1 165 ? -2.742 12.680 -16.374 1.00 96.44 165 PHE A O 1
ATOM 1261 N N . SER A 1 166 ? -2.652 11.839 -14.294 1.00 94.56 166 SER A N 1
ATOM 1262 C CA . SER A 1 166 ? -3.754 12.634 -13.755 1.00 94.56 166 SER A CA 1
ATOM 1263 C C . SER A 1 166 ? -3.381 13.254 -12.412 1.00 94.56 166 SER A C 1
ATOM 1265 O O . SER A 1 166 ? -2.799 12.592 -11.554 1.00 94.56 166 SER A O 1
ATOM 1267 N N . THR A 1 167 ? -3.756 14.519 -12.237 1.00 93.00 167 THR A N 1
ATOM 1268 C CA . THR A 1 167 ? -3.788 15.216 -10.949 1.00 93.00 167 THR A CA 1
ATOM 1269 C C . THR A 1 167 ? -5.153 15.916 -10.819 1.00 93.00 167 THR A C 1
ATOM 1271 O O . THR A 1 167 ? -5.611 16.485 -11.817 1.00 93.00 167 THR A O 1
ATOM 1274 N N . PRO A 1 168 ? -5.853 15.862 -9.669 1.00 92.38 168 PRO A N 1
ATOM 1275 C CA . PRO A 1 168 ? -5.502 15.155 -8.430 1.00 92.38 168 PRO A CA 1
ATOM 1276 C C . PRO A 1 168 ? -5.279 13.648 -8.611 1.00 92.38 168 PRO A C 1
ATOM 1278 O O . PRO A 1 168 ? -5.598 13.095 -9.668 1.00 92.38 168 PRO A O 1
ATOM 1281 N N . ALA A 1 169 ? -4.741 12.985 -7.583 1.00 92.50 169 ALA A N 1
ATOM 1282 C CA . ALA A 1 169 ? -4.767 11.526 -7.535 1.00 92.50 169 ALA A CA 1
ATOM 1283 C C . ALA A 1 169 ? -6.208 11.011 -7.684 1.00 92.50 169 ALA A C 1
ATOM 1285 O O . ALA A 1 169 ? -7.165 11.695 -7.308 1.00 92.50 169 ALA A O 1
ATOM 1286 N N . ASP A 1 170 ? -6.356 9.809 -8.236 1.00 90.94 170 ASP A N 1
ATOM 1287 C CA . ASP A 1 170 ? -7.641 9.113 -8.290 1.00 90.94 170 ASP A CA 1
ATOM 1288 C C . ASP A 1 170 ? -8.261 9.064 -6.875 1.00 90.94 170 ASP A C 1
ATOM 1290 O O . ASP A 1 170 ? -7.540 8.752 -5.922 1.00 90.94 170 ASP A O 1
ATOM 1294 N N . PRO A 1 171 ? -9.564 9.354 -6.692 1.00 84.12 171 PRO A N 1
ATOM 1295 C CA . PRO A 1 171 ? -10.249 9.130 -5.416 1.00 84.12 171 PRO A CA 1
ATOM 1296 C C . PRO A 1 171 ? -9.996 7.739 -4.823 1.00 84.12 171 PRO A C 1
ATOM 1298 O O . PRO A 1 171 ? -9.970 7.572 -3.603 1.00 84.12 171 PRO A O 1
ATOM 1301 N N . ASP A 1 172 ? -9.747 6.759 -5.690 1.00 83.88 172 ASP A N 1
ATOM 1302 C CA . ASP A 1 172 ? -9.505 5.377 -5.326 1.00 83.88 172 ASP A CA 1
ATOM 1303 C C . ASP A 1 172 ? -8.026 5.013 -5.116 1.00 83.88 172 ASP A C 1
ATOM 1305 O O . ASP A 1 172 ? -7.726 3.846 -4.876 1.00 83.88 172 ASP A O 1
ATOM 1309 N N . ALA A 1 173 ? -7.117 5.992 -5.146 1.00 84.56 173 ALA A N 1
ATOM 1310 C CA . ALA A 1 173 ? -5.666 5.811 -5.071 1.00 84.56 173 ALA A CA 1
ATOM 1311 C C . ALA A 1 173 ? -5.138 5.266 -3.730 1.00 84.56 173 ALA A C 1
ATOM 1313 O O . ALA A 1 173 ? -3.991 4.815 -3.667 1.00 84.56 173 ALA A O 1
ATOM 1314 N N . LEU A 1 174 ? -5.930 5.337 -2.655 1.00 84.69 174 LEU A N 1
ATOM 1315 C CA . LEU A 1 174 ? -5.510 4.861 -1.339 1.00 84.69 174 LEU A CA 1
ATOM 1316 C C . LEU A 1 174 ? -5.608 3.329 -1.233 1.00 84.69 174 LEU A C 1
ATOM 1318 O O . LEU A 1 174 ? -6.623 2.751 -1.631 1.00 84.69 174 LEU A O 1
ATOM 1322 N N . PRO A 1 175 ? -4.608 2.675 -0.619 1.00 74.69 175 PRO A N 1
ATOM 1323 C CA . PRO A 1 175 ? -4.474 1.221 -0.535 1.00 74.69 175 PRO A CA 1
ATOM 1324 C C . PRO A 1 175 ? -5.352 0.608 0.570 1.00 74.69 175 PRO A C 1
ATOM 1326 O O . PRO A 1 175 ? -4.889 -0.181 1.392 1.00 74.69 175 PRO A O 1
ATOM 1329 N N . LEU A 1 176 ? -6.614 1.022 0.656 1.00 75.50 176 LEU A N 1
ATOM 1330 C CA . LEU A 1 176 ? -7.526 0.601 1.714 1.00 75.50 176 LEU A CA 1
ATOM 1331 C C . LEU A 1 176 ? -8.539 -0.392 1.160 1.00 75.50 176 LEU A C 1
ATOM 1333 O O . LEU A 1 176 ? -9.104 -0.186 0.085 1.00 75.50 176 LEU A O 1
ATOM 1337 N N . VAL A 1 177 ? -8.813 -1.444 1.930 1.00 77.25 177 VAL A N 1
ATOM 1338 C CA . VAL A 1 177 ? -10.039 -2.221 1.749 1.00 77.25 177 VAL A CA 1
ATOM 1339 C C . VAL A 1 177 ? -11.206 -1.247 1.934 1.00 77.25 177 VAL A C 1
ATOM 1341 O O . VAL A 1 177 ? -11.278 -0.563 2.951 1.00 77.25 177 VAL A O 1
ATOM 1344 N N . LYS A 1 178 ? -12.063 -1.106 0.921 1.00 75.44 178 LYS A N 1
ATOM 1345 C CA . LYS A 1 178 ? -13.207 -0.172 0.956 1.00 75.44 178 LYS A CA 1
ATOM 1346 C C . LYS A 1 178 ? -14.502 -0.871 1.306 1.00 75.44 178 LYS A C 1
ATOM 1348 O O . LYS A 1 178 ? -15.308 -0.339 2.057 1.00 75.44 178 LYS A O 1
ATOM 1353 N N . ASP A 1 179 ? -14.644 -2.077 0.779 1.00 84.38 179 ASP A N 1
ATOM 1354 C CA . ASP A 1 179 ? -15.818 -2.905 0.949 1.00 84.38 179 ASP A CA 1
ATOM 1355 C C . ASP A 1 179 ? -15.466 -4.130 1.779 1.00 84.38 179 ASP A C 1
ATOM 1357 O O . ASP A 1 179 ? -14.345 -4.638 1.728 1.00 84.38 179 ASP A O 1
ATOM 1361 N N . VAL A 1 180 ? -16.447 -4.625 2.523 1.00 91.31 180 VAL A N 1
ATOM 1362 C CA . VAL A 1 180 ? -16.321 -5.871 3.277 1.00 91.31 180 VAL A CA 1
ATOM 1363 C C . VAL A 1 180 ? -16.161 -7.042 2.304 1.00 91.31 180 VAL A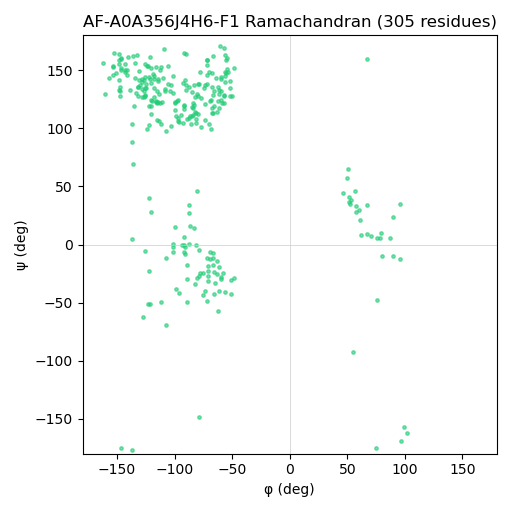 C 1
ATOM 1365 O O . VAL A 1 180 ? -16.928 -7.169 1.346 1.00 91.31 180 VAL A O 1
ATOM 1368 N N . ARG A 1 181 ? -15.177 -7.915 2.545 1.00 92.75 181 ARG A N 1
ATOM 1369 C CA . ARG A 1 181 ? -14.861 -9.064 1.682 1.00 92.75 181 ARG A CA 1
ATOM 1370 C C . ARG A 1 181 ? -14.844 -10.367 2.483 1.00 92.75 181 ARG A C 1
ATOM 1372 O O . ARG A 1 181 ? -14.078 -10.464 3.441 1.00 92.75 181 ARG A O 1
ATOM 1379 N N . PRO A 1 182 ? -15.594 -11.402 2.074 1.00 95.00 182 PRO A N 1
ATOM 1380 C CA . PRO A 1 182 ? -15.489 -12.717 2.695 1.00 95.00 182 PRO A CA 1
ATOM 1381 C C . PRO A 1 182 ? -14.087 -13.314 2.524 1.00 95.00 182 PRO A C 1
ATOM 1383 O O . PRO A 1 182 ? -13.522 -13.322 1.426 1.00 95.00 182 PRO A O 1
ATOM 1386 N N . ILE A 1 183 ? -13.537 -13.878 3.596 1.00 94.81 183 ILE A N 1
ATOM 1387 C CA . ILE A 1 183 ? -12.281 -14.626 3.575 1.00 94.81 183 ILE A CA 1
ATOM 1388 C C . ILE A 1 183 ? -12.609 -16.080 3.235 1.00 94.81 183 ILE A C 1
ATOM 1390 O O . ILE A 1 183 ? -13.156 -16.824 4.043 1.00 94.81 183 ILE A O 1
ATOM 1394 N N . ALA A 1 184 ? -12.243 -16.505 2.024 1.00 89.75 184 ALA A N 1
ATOM 1395 C CA . ALA A 1 184 ? -12.601 -17.826 1.496 1.00 89.75 184 ALA A CA 1
ATOM 1396 C C . ALA A 1 184 ? -11.905 -19.017 2.192 1.00 89.75 184 ALA A C 1
ATOM 1398 O O . ALA A 1 184 ? -12.275 -20.167 1.964 1.00 89.75 184 ALA A O 1
ATOM 1399 N N . ARG A 1 185 ? -10.872 -18.763 3.003 1.00 87.69 185 ARG A N 1
ATOM 1400 C CA . ARG A 1 185 ? -10.057 -19.782 3.681 1.00 87.69 185 ARG A CA 1
ATOM 1401 C C . ARG A 1 185 ? -10.099 -19.598 5.193 1.00 87.69 185 ARG A C 1
ATOM 1403 O O . ARG A 1 185 ? -10.388 -18.511 5.679 1.00 87.69 185 ARG A O 1
ATOM 1410 N N . SER A 1 186 ? -9.732 -20.649 5.924 1.00 89.56 186 SER A N 1
ATOM 1411 C CA . SER A 1 186 ? -9.522 -20.562 7.372 1.00 89.56 186 SER A CA 1
ATOM 1412 C C . SER A 1 186 ? -8.568 -19.417 7.726 1.00 89.56 186 SER A C 1
ATOM 1414 O O . SER A 1 186 ? -7.562 -19.208 7.042 1.00 89.56 186 SER A O 1
ATOM 1416 N N . VAL A 1 187 ? -8.866 -18.712 8.821 1.00 93.25 187 VAL A N 1
ATOM 1417 C CA . VAL A 1 187 ? -7.984 -17.672 9.370 1.00 93.25 187 VAL A CA 1
ATOM 1418 C C . VAL A 1 187 ? -6.818 -18.243 10.185 1.00 93.25 187 VAL A C 1
ATOM 1420 O O . VAL A 1 187 ? -5.932 -17.511 10.621 1.00 93.25 187 VAL A O 1
ATOM 1423 N N . GLN A 1 188 ? -6.770 -19.563 10.384 1.00 91.62 188 GLN A N 1
ATOM 1424 C CA . GLN A 1 188 ? -5.619 -20.211 11.002 1.00 91.62 188 GLN A CA 1
ATOM 1425 C C . GLN A 1 188 ? -4.391 -20.071 10.086 1.00 91.62 188 GLN A C 1
ATOM 1427 O O . GLN A 1 188 ? -4.404 -20.545 8.952 1.00 91.62 188 GLN A O 1
ATOM 1432 N N . TYR A 1 189 ? -3.333 -19.422 10.587 1.00 89.75 189 TYR A N 1
ATOM 1433 C CA . TYR A 1 189 ? -2.128 -19.052 9.819 1.00 89.75 189 TYR A CA 1
ATOM 1434 C C . TYR A 1 189 ? -2.392 -18.103 8.642 1.00 89.75 189 TYR A C 1
ATOM 1436 O O . TYR A 1 189 ? -1.599 -18.024 7.702 1.00 89.75 189 TYR A O 1
ATOM 1444 N N . TRP A 1 190 ? -3.516 -17.392 8.673 1.00 92.25 190 TRP A N 1
ATOM 1445 C CA . TRP A 1 190 ? -3.855 -16.440 7.632 1.00 92.25 190 TRP A CA 1
ATOM 1446 C C . TRP A 1 190 ? -2.983 -15.190 7.706 1.00 92.25 190 TRP A C 1
ATOM 1448 O O . TRP A 1 190 ? -2.610 -14.714 8.777 1.00 92.25 190 TRP A O 1
ATOM 1458 N N . THR A 1 191 ? -2.697 -14.652 6.529 1.00 92.25 191 THR A N 1
ATOM 1459 C CA . THR A 1 191 ? -2.108 -13.333 6.327 1.00 92.25 191 THR A CA 1
ATOM 1460 C C . THR A 1 191 ? -3.014 -12.550 5.385 1.00 92.25 191 THR A C 1
ATOM 1462 O O . THR A 1 191 ? -3.710 -13.177 4.568 1.00 92.25 191 THR A O 1
ATOM 1465 N N . PRO A 1 192 ? -2.983 -11.210 5.449 1.00 91.38 192 PRO A N 1
ATOM 1466 C CA . PRO A 1 192 ? -3.690 -10.378 4.490 1.00 91.38 192 PRO A CA 1
ATOM 1467 C C . PRO A 1 192 ? -3.284 -10.687 3.050 1.00 91.38 192 PRO A C 1
ATOM 1469 O O . PRO A 1 192 ? -2.260 -11.331 2.795 1.00 91.38 192 PRO A O 1
ATOM 1472 N N . GLY A 1 193 ? -4.115 -10.229 2.114 1.00 88.06 193 GLY A N 1
ATOM 1473 C CA . GLY A 1 193 ? -3.793 -10.277 0.693 1.00 88.06 193 GLY A CA 1
ATOM 1474 C C . GLY A 1 193 ? -2.534 -9.477 0.343 1.00 88.06 193 GLY A C 1
ATOM 1475 O O . GLY A 1 193 ? -2.017 -8.706 1.152 1.00 88.06 193 GLY A O 1
ATOM 1476 N N . ASP A 1 194 ? -2.097 -9.654 -0.902 1.00 90.69 194 ASP A N 1
ATOM 1477 C CA . ASP A 1 194 ? -0.844 -9.144 -1.456 1.00 90.69 194 ASP A CA 1
ATOM 1478 C C . ASP A 1 194 ? 0.436 -9.752 -0.875 1.00 90.69 194 ASP A C 1
ATOM 1480 O O . ASP A 1 194 ? 0.469 -10.359 0.196 1.00 90.69 194 ASP A O 1
ATOM 1484 N N . HIS A 1 195 ? 1.526 -9.633 -1.631 1.00 89.25 195 HIS A N 1
ATOM 1485 C CA . HIS A 1 195 ? 2.835 -9.955 -1.093 1.00 89.25 195 HIS A CA 1
ATOM 1486 C C . HIS A 1 195 ? 3.263 -8.874 -0.092 1.00 89.25 195 HIS A C 1
ATOM 1488 O O . HIS A 1 195 ? 2.848 -7.713 -0.175 1.00 89.25 195 HIS A O 1
ATOM 1494 N N . ASN A 1 196 ? 4.127 -9.265 0.845 1.00 90.81 196 ASN A N 1
ATOM 1495 C CA . ASN A 1 196 ? 4.733 -8.344 1.806 1.00 90.81 196 ASN A CA 1
ATOM 1496 C C . ASN A 1 196 ? 3.741 -7.724 2.820 1.00 90.81 196 ASN A C 1
ATOM 1498 O O . ASN A 1 196 ? 3.897 -6.573 3.227 1.00 90.81 196 ASN A O 1
ATOM 1502 N N . ALA A 1 197 ? 2.725 -8.493 3.221 1.00 91.50 197 ALA A N 1
ATOM 1503 C CA . ALA A 1 197 ? 1.756 -8.128 4.250 1.00 91.50 197 ALA A CA 1
ATOM 1504 C C . ALA A 1 197 ? 1.633 -9.233 5.310 1.00 91.50 197 ALA A C 1
ATOM 1506 O O . ALA A 1 197 ? 1.491 -10.414 4.982 1.00 91.50 197 ALA A O 1
ATOM 1507 N N . TRP A 1 198 ? 1.646 -8.850 6.586 1.00 94.00 198 TRP A N 1
ATOM 1508 C CA . TRP A 1 198 ? 1.522 -9.760 7.722 1.00 94.00 198 TRP A CA 1
ATOM 1509 C C . TRP A 1 198 ? 0.578 -9.219 8.791 1.00 94.00 198 TRP A C 1
ATOM 1511 O O . TRP A 1 198 ? 0.269 -8.029 8.866 1.00 94.00 198 TRP A O 1
ATOM 1521 N N . VAL A 1 199 ? 0.141 -10.143 9.641 1.00 95.44 199 VAL A N 1
ATOM 1522 C CA . VAL A 1 199 ? -0.559 -9.841 10.885 1.00 95.44 199 VAL A CA 1
ATOM 1523 C C . VAL A 1 199 ? 0.496 -9.547 11.951 1.00 95.44 199 VAL A C 1
ATOM 1525 O O . VAL A 1 199 ? 1.249 -10.444 12.334 1.00 95.44 199 VAL A O 1
ATOM 1528 N N . GLY A 1 200 ? 0.581 -8.291 12.388 1.00 95.19 200 GLY A N 1
ATOM 1529 C CA . GLY A 1 200 ? 1.342 -7.895 13.571 1.00 95.19 200 GLY A CA 1
ATOM 1530 C C . GLY A 1 200 ? 0.577 -8.203 14.859 1.00 95.19 200 GLY A C 1
ATOM 1531 O O . GLY A 1 200 ? -0.206 -9.149 14.929 1.00 95.19 200 GLY A O 1
ATOM 1532 N N . ASP A 1 201 ? 0.785 -7.390 15.890 1.00 96.00 201 ASP A N 1
ATOM 1533 C CA . ASP A 1 201 ? 0.050 -7.523 17.147 1.00 96.00 201 ASP A CA 1
ATOM 1534 C C . ASP A 1 201 ? -1.471 -7.455 16.928 1.00 96.00 201 ASP A C 1
ATOM 1536 O O . ASP A 1 201 ? -1.965 -6.698 16.088 1.00 96.00 201 ASP A O 1
ATOM 1540 N N . VAL A 1 202 ? -2.211 -8.230 17.723 1.00 96.44 202 VAL A N 1
ATOM 1541 C CA . VAL A 1 202 ? -3.666 -8.393 17.616 1.00 96.44 202 VAL A CA 1
ATOM 1542 C C . VAL A 1 202 ? -4.371 -7.822 18.846 1.00 96.44 202 VAL A C 1
ATOM 1544 O O . VAL A 1 202 ? -3.921 -8.012 19.975 1.00 96.44 202 VAL A O 1
ATOM 1547 N N . ALA A 1 203 ? -5.524 -7.195 18.625 1.00 97.62 203 ALA A N 1
ATOM 1548 C CA . ALA A 1 203 ? -6.469 -6.763 19.642 1.00 97.62 203 ALA A CA 1
ATOM 1549 C C . ALA A 1 203 ? -7.867 -7.333 19.345 1.00 97.62 203 ALA A C 1
ATOM 1551 O O . ALA A 1 203 ? -8.333 -7.315 18.206 1.00 97.62 203 ALA A O 1
ATOM 1552 N N . LEU A 1 204 ? -8.540 -7.858 20.370 1.00 97.12 204 LEU A N 1
ATOM 1553 C CA . LEU A 1 204 ? -9.769 -8.646 20.228 1.00 97.12 204 LEU A CA 1
ATOM 1554 C C . LEU A 1 204 ? -10.939 -7.957 20.922 1.00 97.12 204 LEU A C 1
ATOM 1556 O O . LEU A 1 204 ? -10.794 -7.531 22.066 1.00 97.12 204 LEU A O 1
ATOM 1560 N N . GLY A 1 205 ? -12.097 -7.895 20.268 1.00 96.31 205 GLY A N 1
ATOM 1561 C CA . GLY A 1 205 ? -13.327 -7.345 20.842 1.00 96.31 205 GLY A CA 1
ATOM 1562 C C . GLY A 1 205 ? -14.560 -8.121 20.392 1.00 96.31 205 GLY A C 1
ATOM 1563 O O . GLY A 1 205 ? -14.550 -8.745 19.336 1.00 96.31 205 GLY A O 1
ATOM 1564 N N . PHE A 1 206 ? -15.632 -8.087 21.177 1.00 97.06 206 PHE A N 1
ATOM 1565 C CA . PHE A 1 206 ? -16.934 -8.616 20.771 1.00 97.06 206 PHE A CA 1
ATOM 1566 C C . PHE A 1 206 ? -17.939 -7.472 20.767 1.00 97.06 206 PHE A C 1
ATOM 1568 O O . PHE A 1 206 ? -18.031 -6.757 21.761 1.00 97.06 206 PHE A O 1
ATOM 1575 N N . HIS A 1 207 ? -18.649 -7.285 19.656 1.00 97.88 207 HIS A N 1
ATOM 1576 C CA . HIS A 1 207 ? -19.622 -6.211 19.495 1.00 97.88 207 HIS A CA 1
ATOM 1577 C C . HIS A 1 207 ? -20.765 -6.659 18.594 1.00 97.88 207 HIS A C 1
ATOM 1579 O O . HIS A 1 207 ? -20.540 -7.295 17.566 1.00 97.88 207 HIS A O 1
ATOM 1585 N N . LYS A 1 208 ? -22.007 -6.354 18.989 1.00 96.31 208 LYS A N 1
ATOM 1586 C CA . LYS A 1 208 ? -23.224 -6.623 18.193 1.00 96.31 208 LYS A CA 1
ATOM 1587 C C . LYS A 1 208 ? -23.280 -8.032 17.579 1.00 96.31 208 LYS A C 1
ATOM 1589 O O . LYS A 1 208 ? -23.647 -8.215 16.422 1.00 96.31 208 LYS A O 1
ATOM 1594 N N . GLY A 1 209 ? -22.932 -9.042 18.380 1.00 96.69 209 GLY A N 1
ATOM 1595 C CA . GLY A 1 209 ? -23.008 -10.448 17.973 1.00 96.69 209 GLY A CA 1
ATOM 1596 C C . GLY A 1 209 ? -21.850 -10.926 17.094 1.00 96.69 209 GLY A C 1
ATOM 1597 O O . GLY A 1 209 ? -21.926 -12.028 16.557 1.00 96.69 209 GLY A O 1
ATOM 1598 N N . ARG A 1 210 ? -20.791 -10.128 16.933 1.00 98.00 210 ARG A N 1
ATOM 1599 C CA . ARG A 1 210 ? -19.611 -10.478 16.139 1.00 98.00 210 ARG A CA 1
ATOM 1600 C C . ARG A 1 210 ? -18.348 -10.411 16.982 1.00 98.00 210 ARG A C 1
ATOM 1602 O O . ARG A 1 210 ? -18.190 -9.543 17.837 1.00 98.00 210 ARG A O 1
ATOM 1609 N N . PHE A 1 211 ? -17.429 -11.324 16.709 1.00 98.00 211 PHE A N 1
ATOM 1610 C CA . PHE A 1 211 ? -16.070 -11.318 17.225 1.00 98.00 211 PHE A CA 1
ATOM 1611 C C . PHE A 1 211 ? -15.161 -10.581 16.240 1.00 98.00 211 PHE A C 1
ATOM 1613 O O . PHE A 1 211 ? -15.044 -10.975 15.080 1.00 98.00 211 PHE A O 1
ATOM 1620 N N . HIS A 1 212 ? -14.539 -9.499 16.697 1.00 98.25 212 HIS A N 1
ATOM 1621 C CA . HIS A 1 212 ? -13.670 -8.614 15.933 1.00 98.25 212 HIS A CA 1
ATOM 1622 C C . HIS A 1 212 ? -12.209 -8.885 16.294 1.00 98.25 212 HIS A C 1
ATOM 1624 O O . HIS A 1 212 ? -11.835 -8.917 17.468 1.00 98.25 212 HIS A O 1
ATOM 1630 N N . VAL A 1 213 ? -11.383 -9.031 15.265 1.00 97.75 213 VAL A N 1
ATOM 1631 C CA . VAL A 1 213 ? -9.928 -9.127 15.356 1.00 97.75 213 VAL A CA 1
ATOM 1632 C C . VAL A 1 213 ? -9.368 -7.903 14.644 1.00 97.75 213 VAL A C 1
ATOM 1634 O O . VAL A 1 213 ? -9.418 -7.798 13.417 1.00 97.75 213 VAL A O 1
ATOM 1637 N N . PHE A 1 214 ? -8.846 -6.968 15.425 1.00 98.12 214 PHE A N 1
ATOM 1638 C CA . PHE A 1 214 ? -8.051 -5.855 14.928 1.00 98.12 214 PHE A CA 1
ATOM 1639 C C . PHE A 1 214 ? -6.589 -6.265 14.970 1.00 98.12 214 PHE A C 1
ATOM 1641 O O . PHE A 1 214 ? -6.152 -6.889 15.935 1.00 98.12 214 PHE A O 1
ATOM 1648 N N . TYR A 1 215 ? -5.816 -5.917 13.955 1.00 97.25 215 TYR A N 1
ATOM 1649 C CA . TYR A 1 215 ? -4.393 -6.226 13.940 1.00 97.25 215 TYR A CA 1
ATOM 1650 C C . TYR A 1 215 ? -3.591 -5.090 13.336 1.00 97.25 215 TYR A C 1
ATOM 1652 O O . TYR A 1 215 ? -4.075 -4.363 12.464 1.00 97.25 215 TYR A O 1
ATOM 1660 N N . LEU A 1 216 ? -2.353 -4.944 13.800 1.00 97.25 216 LEU A N 1
ATOM 1661 C CA . LEU A 1 216 ? -1.401 -4.056 13.155 1.00 97.25 216 LEU A CA 1
ATOM 1662 C C . LEU A 1 216 ? -1.057 -4.641 11.785 1.00 97.25 216 LEU A C 1
ATOM 1664 O O . LEU A 1 216 ? -0.461 -5.716 11.693 1.00 97.25 216 LEU A O 1
ATOM 1668 N N . TYR A 1 217 ? -1.460 -3.951 10.722 1.00 95.69 217 TYR A N 1
ATOM 1669 C CA . TYR A 1 217 ? -1.101 -4.314 9.358 1.00 95.69 217 TYR A CA 1
ATOM 1670 C C . TYR A 1 217 ? 0.391 -4.035 9.161 1.00 95.69 217 TYR A C 1
ATOM 1672 O O . TYR A 1 217 ? 0.811 -2.878 9.074 1.00 95.69 217 TYR A O 1
ATOM 1680 N N . ASP A 1 218 ? 1.193 -5.099 9.166 1.00 94.56 218 ASP A N 1
ATOM 1681 C CA . ASP A 1 218 ? 2.645 -5.012 9.057 1.00 94.56 218 ASP A CA 1
ATOM 1682 C C . ASP A 1 218 ? 3.070 -5.259 7.614 1.00 94.56 218 ASP A C 1
ATOM 1684 O O . ASP A 1 218 ? 2.776 -6.304 7.032 1.00 94.56 218 ASP A O 1
ATOM 1688 N N . ARG A 1 219 ? 3.795 -4.299 7.044 1.00 93.62 219 ARG A N 1
ATOM 1689 C CA . ARG A 1 219 ? 4.493 -4.464 5.769 1.00 93.62 219 ARG A CA 1
ATOM 1690 C C . ARG A 1 219 ? 5.993 -4.341 6.003 1.00 93.62 219 ARG A C 1
ATOM 1692 O O . ARG A 1 219 ? 6.457 -3.661 6.922 1.00 93.62 219 ARG A O 1
ATOM 1699 N N . ARG A 1 220 ? 6.768 -4.994 5.142 1.00 93.12 220 ARG A N 1
ATOM 1700 C CA . ARG A 1 220 ? 8.235 -4.950 5.132 1.00 93.12 220 ARG A CA 1
ATOM 1701 C C . ARG A 1 220 ? 8.898 -5.382 6.443 1.00 93.12 220 ARG A C 1
ATOM 1703 O O . ARG A 1 220 ? 9.990 -4.912 6.750 1.00 93.12 220 ARG A O 1
ATOM 1710 N N . HIS A 1 221 ? 8.265 -6.255 7.232 1.00 90.75 221 HIS A N 1
ATOM 1711 C CA . HIS A 1 221 ? 8.740 -6.662 8.560 1.00 90.75 221 HIS A CA 1
ATOM 1712 C C . HIS A 1 221 ? 9.099 -5.462 9.447 1.00 90.75 221 HIS A C 1
ATOM 1714 O O . HIS A 1 221 ? 10.246 -5.337 9.896 1.00 90.75 221 HIS A O 1
ATOM 1720 N N . HIS A 1 222 ? 8.134 -4.566 9.668 1.00 92.94 222 HIS A N 1
ATOM 1721 C CA . HIS A 1 222 ? 8.291 -3.329 10.436 1.00 92.94 222 HIS A CA 1
ATOM 1722 C C . HIS A 1 222 ? 9.225 -2.279 9.768 1.00 92.94 222 HIS A C 1
ATOM 1724 O O . HIS A 1 222 ? 9.572 -1.260 10.374 1.00 92.94 222 HIS A O 1
ATOM 1730 N N . ALA A 1 223 ? 9.646 -2.472 8.511 1.00 93.75 223 ALA A N 1
ATOM 1731 C CA . ALA A 1 223 ? 10.549 -1.539 7.826 1.00 93.75 223 ALA A CA 1
ATOM 1732 C C . ALA A 1 223 ? 9.845 -0.430 7.021 1.00 93.75 223 ALA A C 1
ATOM 1734 O O . ALA A 1 223 ? 10.531 0.501 6.586 1.00 93.75 223 ALA A O 1
ATOM 1735 N N . SER A 1 224 ? 8.515 -0.473 6.857 1.00 94.06 224 SER A N 1
ATOM 1736 C CA . SER A 1 224 ? 7.767 0.607 6.197 1.00 94.06 224 SER A CA 1
ATOM 1737 C C . SER A 1 224 ? 8.016 1.960 6.855 1.00 94.06 224 SER A C 1
ATOM 1739 O O . SER A 1 224 ? 8.432 2.057 8.022 1.00 94.06 224 SER A O 1
ATOM 1741 N N . LYS A 1 225 ? 7.758 3.026 6.093 1.00 92.81 225 LYS A N 1
ATOM 1742 C CA . LYS A 1 225 ? 7.905 4.404 6.560 1.00 92.81 225 LYS A CA 1
ATOM 1743 C C . LYS A 1 225 ? 9.325 4.678 7.058 1.00 92.81 225 LYS A C 1
ATOM 1745 O O . LYS A 1 225 ? 9.549 5.202 8.148 1.00 92.81 225 LYS A O 1
ATOM 1750 N N . ALA A 1 226 ? 10.307 4.243 6.272 1.00 92.06 226 ALA A N 1
ATOM 1751 C CA . ALA A 1 226 ? 11.731 4.339 6.589 1.00 92.06 226 ALA A CA 1
ATOM 1752 C C . ALA A 1 226 ? 12.134 3.757 7.958 1.00 92.06 226 ALA A C 1
ATOM 1754 O O . ALA A 1 226 ? 13.000 4.318 8.642 1.00 92.06 226 ALA A O 1
ATOM 1755 N N . GLY A 1 227 ? 11.519 2.636 8.343 1.00 93.69 227 GLY A N 1
ATOM 1756 C CA . GLY A 1 227 ? 11.748 1.952 9.616 1.00 93.69 227 GLY A CA 1
ATOM 1757 C C . GLY A 1 227 ? 10.886 2.454 10.777 1.00 93.69 227 GLY A C 1
ATOM 1758 O O . GLY A 1 227 ? 11.067 1.994 11.903 1.00 93.69 227 GLY A O 1
ATOM 17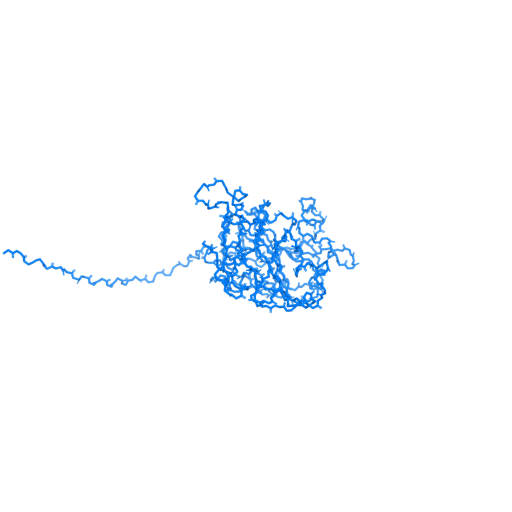59 N N . ALA A 1 228 ? 9.940 3.367 10.537 1.00 94.69 228 ALA A N 1
ATOM 1760 C CA . ALA A 1 228 ? 8.994 3.843 11.549 1.00 94.69 228 ALA A CA 1
ATOM 1761 C C . ALA A 1 228 ? 7.765 2.923 11.724 1.00 94.69 228 ALA A C 1
ATOM 1763 O O . ALA A 1 228 ? 6.789 3.312 12.373 1.00 94.69 228 ALA A O 1
ATOM 1764 N N . ALA A 1 229 ? 7.824 1.699 11.191 1.00 93.88 229 ALA A N 1
ATOM 1765 C CA . ALA A 1 229 ? 6.773 0.678 11.165 1.00 93.88 229 ALA A CA 1
ATOM 1766 C C . ALA A 1 229 ? 5.652 0.925 10.155 1.00 93.88 229 ALA A C 1
ATOM 1768 O O . ALA A 1 229 ? 5.291 0.007 9.433 1.00 93.88 229 ALA A O 1
ATOM 1769 N N . GLY A 1 230 ? 5.094 2.139 10.109 1.00 94.19 230 GLY A N 1
ATOM 1770 C CA . GLY A 1 230 ? 3.926 2.427 9.268 1.00 94.19 230 GLY A CA 1
ATOM 1771 C C . GLY A 1 230 ? 2.697 1.578 9.623 1.00 94.19 230 GLY A C 1
ATOM 1772 O O . GLY A 1 230 ? 1.897 1.266 8.748 1.00 94.19 230 GLY A O 1
ATOM 1773 N N . HIS A 1 231 ? 2.553 1.181 10.892 1.00 95.88 231 HIS A N 1
ATOM 1774 C CA . HIS A 1 231 ? 1.453 0.329 11.338 1.00 95.88 231 HIS A CA 1
ATOM 1775 C C . HIS A 1 231 ? 0.128 1.089 11.356 1.00 95.88 231 HIS A C 1
ATOM 1777 O O . HIS A 1 231 ? 0.061 2.228 11.824 1.00 95.88 231 HIS A O 1
ATOM 1783 N N . CYS A 1 232 ? -0.926 0.422 10.895 1.00 95.00 232 CYS A N 1
ATOM 1784 C CA . CYS A 1 232 ? -2.320 0.853 10.976 1.00 95.00 232 CYS A CA 1
ATOM 1785 C C . CYS A 1 232 ? -3.185 -0.314 11.474 1.00 95.00 232 CYS A C 1
ATOM 1787 O O . CYS A 1 232 ? -2.733 -1.460 11.438 1.00 95.00 232 CYS A O 1
ATOM 1789 N N . PHE A 1 233 ? -4.407 -0.048 11.942 1.00 97.00 233 PHE A N 1
ATOM 1790 C CA . PHE A 1 233 ? -5.317 -1.130 12.331 1.00 97.00 233 PHE A CA 1
ATOM 1791 C C . PHE A 1 233 ? -6.118 -1.620 11.133 1.00 97.00 233 PHE A C 1
ATOM 1793 O O . PHE A 1 233 ? -7.020 -0.924 10.666 1.00 97.00 233 PHE A O 1
ATOM 1800 N N . ALA A 1 234 ? -5.818 -2.836 10.691 1.00 96.00 234 ALA A N 1
ATOM 1801 C CA . ALA A 1 234 ? -6.675 -3.614 9.810 1.00 96.00 234 ALA A CA 1
ATOM 1802 C C . ALA A 1 234 ? -7.616 -4.506 10.635 1.00 96.00 234 ALA A C 1
ATOM 1804 O O . ALA A 1 234 ? -7.447 -4.657 11.851 1.00 96.00 234 ALA A O 1
ATOM 1805 N N . HIS A 1 235 ? -8.658 -5.037 9.996 1.00 97.38 235 HIS A N 1
ATOM 1806 C CA . HIS A 1 235 ? -9.812 -5.569 10.714 1.00 97.38 235 HIS A CA 1
ATOM 1807 C C . HIS A 1 235 ? -10.443 -6.759 9.989 1.00 97.38 235 HIS A C 1
ATOM 1809 O O . HIS A 1 235 ? -10.793 -6.677 8.816 1.00 97.38 235 HIS A O 1
ATOM 1815 N N . ILE A 1 236 ? -10.628 -7.860 10.718 1.00 97.56 236 ILE A N 1
ATOM 1816 C CA . ILE A 1 236 ? -11.487 -8.979 10.315 1.00 97.56 236 ILE A CA 1
ATOM 1817 C C . ILE A 1 236 ? -12.530 -9.244 11.411 1.00 97.56 236 ILE A C 1
ATOM 1819 O O . ILE A 1 236 ? -12.298 -8.963 12.589 1.00 97.56 236 ILE A O 1
ATOM 1823 N N . SER A 1 237 ? -13.691 -9.797 11.065 1.00 98.00 237 SER A N 1
ATOM 1824 C CA . SER A 1 237 ? -14.666 -10.240 12.070 1.00 98.00 237 SER A CA 1
ATOM 1825 C C . SER A 1 237 ? -15.449 -11.469 11.638 1.00 98.00 237 SER A C 1
ATOM 1827 O O . SER A 1 237 ? -15.548 -11.763 10.449 1.00 98.00 237 SER A O 1
ATOM 1829 N N . SER A 1 238 ? -16.033 -12.163 12.609 1.00 98.06 238 SER A N 1
ATOM 1830 C CA . SER A 1 238 ? -16.851 -13.354 12.393 1.00 98.06 238 SER A CA 1
ATOM 1831 C C . SER A 1 238 ? -18.029 -13.402 13.361 1.00 98.06 238 SER A C 1
ATOM 1833 O O . SER A 1 238 ? -17.926 -12.937 14.495 1.00 98.06 238 SER A O 1
ATOM 1835 N N . ALA A 1 239 ? -19.147 -13.979 12.923 1.00 97.69 239 ALA A N 1
ATOM 1836 C CA . ALA A 1 239 ? -20.298 -14.261 13.783 1.00 97.69 239 ALA A CA 1
ATOM 1837 C C . ALA A 1 239 ? -20.227 -15.649 14.453 1.00 97.69 239 ALA A C 1
ATOM 1839 O O . ALA A 1 239 ? -20.932 -15.891 15.429 1.00 97.69 239 ALA A O 1
ATOM 1840 N N . ASP A 1 240 ? -19.391 -16.559 13.945 1.00 96.69 240 ASP A N 1
ATOM 1841 C CA . ASP A 1 240 ? -19.359 -17.971 14.353 1.00 96.69 240 ASP A CA 1
ATOM 1842 C C . ASP A 1 240 ? -17.941 -18.540 14.546 1.00 96.69 240 ASP A C 1
ATOM 1844 O O . ASP A 1 240 ? -17.784 -19.726 14.827 1.00 96.69 240 ASP A O 1
ATOM 1848 N N . LEU A 1 241 ? -16.910 -17.695 14.421 1.00 95.56 241 LEU A N 1
ATOM 1849 C CA . LEU A 1 241 ? -15.481 -18.033 14.450 1.00 95.56 241 LEU A CA 1
ATOM 1850 C C . LEU A 1 241 ? -15.022 -18.979 13.324 1.00 95.56 241 LEU A C 1
ATOM 1852 O O . LEU A 1 241 ? -13.863 -19.402 13.316 1.00 95.56 241 LEU A O 1
ATOM 1856 N N . VAL A 1 242 ? -15.886 -19.269 12.348 1.00 94.62 242 VAL A N 1
ATOM 1857 C CA . VAL A 1 242 ? -15.613 -20.152 11.205 1.00 94.62 242 VAL A CA 1
ATOM 1858 C C . VAL A 1 242 ? -15.572 -19.353 9.907 1.00 94.62 242 VAL A C 1
ATOM 1860 O O . VAL A 1 242 ? -14.604 -19.461 9.155 1.00 94.62 242 VAL A O 1
ATOM 1863 N N . HIS A 1 243 ? -16.584 -18.523 9.661 1.00 95.69 243 HIS A N 1
ATOM 1864 C CA . HIS A 1 243 ? -16.693 -17.676 8.478 1.00 95.69 243 HIS A CA 1
ATOM 1865 C C . HIS A 1 243 ? -16.265 -16.256 8.830 1.00 95.69 243 HIS A C 1
ATOM 1867 O O . HIS A 1 243 ? -16.823 -15.639 9.741 1.00 95.69 243 HIS A O 1
ATOM 1873 N N . TRP A 1 244 ? -15.260 -15.748 8.125 1.00 97.69 244 TRP A N 1
ATOM 1874 C CA . TRP A 1 244 ? -14.631 -14.470 8.436 1.00 97.69 244 TRP A CA 1
ATOM 1875 C C . TRP A 1 244 ? -14.798 -13.488 7.292 1.00 97.69 244 TRP A C 1
ATOM 1877 O O . TRP A 1 244 ? -14.684 -13.859 6.128 1.00 97.69 244 TRP A O 1
ATOM 1887 N N . ASP A 1 245 ? -15.004 -12.230 7.650 1.00 97.00 245 ASP A N 1
ATOM 1888 C CA . ASP A 1 245 ? -15.058 -11.105 6.730 1.00 97.00 245 ASP A CA 1
ATOM 1889 C C . ASP A 1 245 ? -13.886 -10.168 7.024 1.00 97.00 245 ASP A C 1
ATOM 1891 O O . ASP A 1 245 ? -13.661 -9.814 8.184 1.00 97.00 245 ASP A O 1
ATOM 1895 N N . GLU A 1 246 ? -13.163 -9.761 5.988 1.00 96.19 246 GLU A N 1
ATOM 1896 C CA . GLU A 1 246 ? -12.198 -8.666 6.022 1.00 96.19 246 GLU A CA 1
ATOM 1897 C C . GLU A 1 246 ? -12.925 -7.339 5.800 1.00 96.19 246 GLU A C 1
ATOM 1899 O O . GLU A 1 246 ? -13.735 -7.211 4.882 1.00 96.19 246 GLU A O 1
ATOM 1904 N N . HIS A 1 247 ? -12.645 -6.360 6.653 1.00 96.12 247 HIS A N 1
ATOM 1905 C CA . HIS A 1 247 ? -13.290 -5.048 6.672 1.00 96.12 247 HIS A CA 1
ATOM 1906 C C . HIS A 1 247 ? -12.313 -3.969 6.202 1.00 96.12 247 HIS A C 1
ATOM 1908 O O . HIS A 1 247 ? -11.101 -4.211 6.135 1.00 96.12 247 HIS A O 1
ATOM 1914 N N . PRO A 1 248 ? -12.805 -2.749 5.928 1.00 94.06 248 PRO A N 1
ATOM 1915 C CA . PRO A 1 248 ? -11.943 -1.583 5.850 1.00 94.06 248 PRO A CA 1
ATOM 1916 C C . PRO A 1 248 ? -11.000 -1.465 7.045 1.00 94.06 248 PRO A C 1
ATOM 1918 O O . PRO A 1 248 ? -11.305 -1.917 8.150 1.00 94.06 248 PRO A O 1
ATOM 1921 N N . HIS A 1 249 ? -9.840 -0.838 6.837 1.00 94.44 249 HIS A N 1
ATOM 1922 C CA . HIS A 1 249 ? -8.942 -0.551 7.952 1.00 94.44 249 HIS A CA 1
ATOM 1923 C C . HIS A 1 249 ? -9.685 0.282 8.998 1.00 94.44 249 HIS A C 1
ATOM 1925 O O . HIS A 1 249 ? -10.148 1.383 8.703 1.00 94.44 249 HIS A O 1
ATOM 1931 N N . ALA A 1 250 ? -9.764 -0.234 10.224 1.00 96.06 250 ALA A N 1
ATOM 1932 C CA . ALA A 1 250 ? -10.407 0.448 11.335 1.00 96.06 250 ALA A CA 1
ATOM 1933 C C . ALA A 1 250 ? -9.705 1.776 1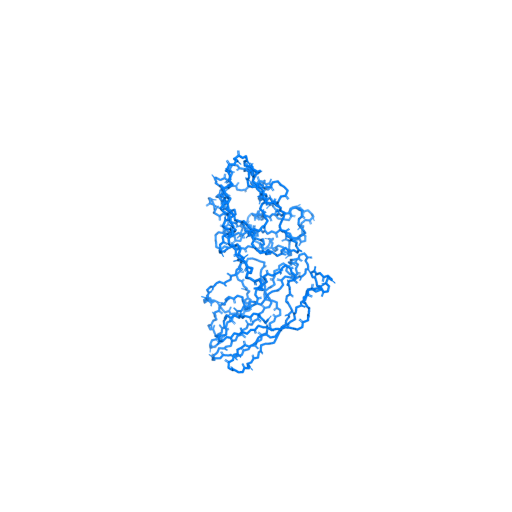1.641 1.00 96.06 250 ALA A C 1
ATOM 1935 O O . ALA A 1 250 ? -10.347 2.781 11.909 1.00 96.06 250 ALA A O 1
ATOM 1936 N N . VAL A 1 251 ? -8.373 1.821 11.578 1.00 95.94 251 VAL A N 1
ATOM 1937 C CA . VAL A 1 251 ? -7.646 3.079 11.781 1.00 95.94 251 VAL A CA 1
ATOM 1938 C C . VAL A 1 251 ? -6.529 3.196 10.750 1.00 95.94 251 VAL A C 1
ATOM 1940 O O . VAL A 1 251 ? -5.413 2.744 11.022 1.00 95.94 251 VAL A O 1
ATOM 1943 N N . PRO A 1 252 ? -6.807 3.767 9.561 1.00 93.81 252 PRO A N 1
ATOM 1944 C CA . PRO A 1 252 ? -5.805 3.943 8.518 1.00 93.81 252 PRO A CA 1
ATOM 1945 C C . PRO A 1 252 ? -4.804 5.044 8.889 1.00 93.81 252 PRO A C 1
ATOM 1947 O O . PRO A 1 252 ? -5.099 5.939 9.688 1.00 93.81 252 PRO A O 1
ATOM 1950 N N . ILE A 1 253 ? -3.627 5.008 8.263 1.00 92.31 253 ILE A N 1
ATOM 1951 C CA . ILE A 1 253 ? -2.707 6.148 8.267 1.00 92.31 253 ILE A CA 1
ATOM 1952 C C . ILE A 1 253 ? -3.238 7.186 7.277 1.00 92.31 253 ILE A C 1
ATOM 1954 O O . ILE A 1 253 ? -3.496 6.899 6.116 1.00 92.31 253 ILE A O 1
ATOM 1958 N N . GLU A 1 254 ? -3.404 8.411 7.744 1.00 89.44 254 GLU A N 1
ATOM 1959 C CA . GLU A 1 254 ? -3.867 9.548 6.948 1.00 89.44 254 GLU A CA 1
ATOM 1960 C C . GLU A 1 254 ? -2.868 10.694 6.970 1.00 89.44 254 GLU A C 1
ATOM 1962 O O . GLU A 1 254 ? -2.839 11.507 6.047 1.00 89.44 254 GLU A O 1
ATOM 1967 N N . ASN A 1 255 ? -2.029 10.735 8.004 1.00 91.56 255 ASN A N 1
ATOM 1968 C CA . ASN A 1 255 ? -1.010 11.749 8.170 1.00 91.56 255 ASN A CA 1
ATOM 1969 C C . ASN A 1 255 ? 0.385 11.128 8.165 1.00 91.56 255 ASN A C 1
ATOM 1971 O O . ASN A 1 255 ? 0.624 10.065 8.737 1.00 91.56 255 ASN A O 1
ATOM 1975 N N . TRP A 1 256 ? 1.356 11.845 7.601 1.00 92.19 256 TRP A N 1
ATOM 1976 C CA . TRP A 1 256 ? 2.740 11.370 7.522 1.00 92.19 256 TRP A CA 1
ATOM 1977 C C . TRP A 1 256 ? 3.388 11.134 8.898 1.00 92.19 256 TRP A C 1
ATOM 1979 O O . TRP A 1 256 ? 4.399 10.448 8.979 1.00 92.19 256 TRP A O 1
ATOM 1989 N N . TRP A 1 257 ? 2.861 11.702 9.979 1.00 93.25 257 TRP A N 1
ATOM 1990 C CA . TRP A 1 257 ? 3.399 11.529 11.329 1.00 93.25 257 TRP A CA 1
ATOM 1991 C C . TRP A 1 257 ? 2.755 10.353 12.080 1.00 93.25 257 TRP A C 1
ATOM 1993 O O . TRP A 1 257 ? 3.232 9.991 13.154 1.00 93.25 257 TRP A O 1
ATOM 2003 N N . GLU A 1 258 ? 1.724 9.717 11.518 1.00 94.62 258 GLU A N 1
ATOM 2004 C CA . GLU A 1 258 ? 1.041 8.578 12.134 1.00 94.62 258 GLU A CA 1
ATOM 2005 C C . GLU A 1 258 ? 1.815 7.268 11.937 1.00 94.62 258 GLU A C 1
ATOM 2007 O O . GLU A 1 258 ? 2.349 6.962 10.871 1.00 94.62 258 GLU A O 1
ATOM 2012 N N . THR A 1 259 ? 1.861 6.489 13.011 1.00 95.56 259 THR A N 1
ATOM 2013 C CA . THR A 1 259 ? 2.193 5.062 13.053 1.00 95.56 259 THR A CA 1
ATOM 2014 C C . THR A 1 259 ? 1.641 4.555 14.379 1.00 95.56 259 THR A C 1
ATOM 2016 O O . THR A 1 259 ? 1.793 5.221 15.411 1.00 95.56 259 THR A O 1
ATOM 2019 N N . LEU A 1 260 ? 0.886 3.465 14.341 1.00 96.38 260 LEU A N 1
ATOM 2020 C CA . LEU A 1 260 ? 0.027 3.066 15.449 1.00 96.38 260 LEU A CA 1
ATOM 2021 C C . LEU A 1 260 ? 0.657 1.916 16.234 1.00 96.38 260 LEU A C 1
ATOM 2023 O O . LEU A 1 260 ? 1.231 0.989 15.674 1.00 96.38 260 LEU A O 1
ATOM 2027 N N . GLY A 1 261 ? 0.576 1.999 17.555 1.00 96.19 261 GLY A N 1
ATOM 2028 C CA . GLY A 1 261 ? 0.861 0.895 18.458 1.00 96.19 261 GLY A CA 1
ATOM 2029 C C . GLY A 1 261 ? -0.387 0.071 18.740 1.00 96.19 261 GLY A C 1
ATOM 2030 O O . GLY A 1 261 ? -1.512 0.526 18.522 1.00 96.19 261 GLY A O 1
ATOM 2031 N N . THR A 1 262 ? -0.168 -1.125 19.276 1.00 95.31 262 THR A N 1
ATOM 2032 C CA . THR A 1 262 ? -1.219 -2.046 19.710 1.00 95.31 262 THR A CA 1
ATOM 2033 C C . THR A 1 262 ? -2.178 -1.366 20.681 1.00 95.31 262 THR A C 1
ATOM 2035 O O . THR A 1 262 ? -1.813 -0.453 21.426 1.00 95.31 262 THR A O 1
ATOM 2038 N N . GLY A 1 263 ? -3.428 -1.801 20.634 1.00 94.75 263 GLY A N 1
ATOM 2039 C CA . GLY A 1 263 ? -4.543 -1.165 21.305 1.00 94.75 263 GLY A CA 1
ATOM 2040 C C . GLY A 1 263 ? -5.464 -2.176 21.966 1.00 94.75 263 GLY A C 1
ATOM 2041 O O . GLY A 1 263 ? -5.220 -3.381 21.922 1.00 94.75 263 GLY A O 1
ATOM 2042 N N . THR A 1 264 ? -6.540 -1.668 22.551 1.00 97.44 264 THR A N 1
ATOM 2043 C CA . THR A 1 264 ? -7.557 -2.460 23.240 1.00 97.44 264 THR A CA 1
ATOM 2044 C C . THR A 1 264 ? -8.937 -1.957 22.829 1.00 97.44 264 THR A C 1
ATOM 2046 O O . THR A 1 264 ? -9.246 -0.784 23.074 1.00 97.44 264 THR A O 1
ATOM 2049 N N . PRO A 1 265 ? -9.779 -2.800 22.210 1.00 97.75 265 PRO A N 1
ATOM 2050 C CA . PRO A 1 265 ? -11.164 -2.449 21.973 1.00 97.75 265 PRO A CA 1
ATOM 2051 C C . PRO A 1 265 ? -12.001 -2.598 23.250 1.00 97.75 265 PRO A C 1
ATOM 2053 O O . PRO A 1 265 ? -11.733 -3.461 24.087 1.00 97.75 265 PRO A O 1
ATOM 2056 N N . PHE A 1 266 ? -13.027 -1.767 23.399 1.00 97.44 266 PHE A N 1
ATOM 2057 C CA . PHE A 1 266 ? -13.995 -1.844 24.493 1.00 97.44 266 PHE A CA 1
ATOM 2058 C C . PHE A 1 266 ? -15.338 -1.255 24.065 1.00 97.44 266 PHE A C 1
ATOM 2060 O O . PHE A 1 266 ? -15.401 -0.379 23.205 1.00 97.44 266 PHE A O 1
ATOM 2067 N N . GLU A 1 267 ? -16.423 -1.725 24.672 1.00 97.56 267 GLU A N 1
ATOM 2068 C CA . GLU A 1 267 ? -17.739 -1.125 24.469 1.00 97.56 267 GLU A CA 1
ATOM 2069 C C . GLU A 1 267 ? -17.991 -0.016 25.490 1.00 97.56 267 GLU A C 1
ATOM 2071 O O . GLU A 1 267 ? -17.724 -0.170 26.684 1.00 97.56 267 GLU A O 1
ATOM 2076 N N . TYR A 1 268 ? -18.548 1.094 25.020 1.00 97.38 268 TYR A N 1
ATOM 2077 C CA . TYR A 1 268 ? -19.047 2.170 25.866 1.00 97.38 268 TYR A CA 1
ATOM 2078 C C . TYR A 1 268 ? -20.239 2.833 25.174 1.00 97.38 268 TYR A C 1
ATOM 2080 O O . TYR A 1 268 ? -20.189 3.107 23.979 1.00 97.38 268 TYR A O 1
ATOM 2088 N N . ASP A 1 269 ? -21.331 3.045 25.912 1.00 96.50 269 ASP A N 1
ATOM 2089 C CA . ASP A 1 269 ? -22.561 3.676 25.401 1.00 96.50 269 ASP A CA 1
ATOM 2090 C C . ASP A 1 269 ? -23.102 3.044 24.097 1.00 96.50 269 ASP A C 1
ATOM 2092 O O . ASP A 1 269 ? -23.494 3.718 23.147 1.00 96.50 269 ASP A O 1
ATOM 2096 N N . GLY A 1 270 ? -23.054 1.709 24.012 1.00 96.50 270 GLY A N 1
ATOM 2097 C CA . GLY A 1 270 ? -23.529 0.955 22.845 1.00 96.50 270 GLY A CA 1
ATOM 2098 C C . GLY A 1 270 ? -22.671 1.094 21.580 1.00 96.50 270 GLY A C 1
ATOM 2099 O O . GLY A 1 270 ? -23.071 0.591 20.528 1.00 96.50 270 GLY A O 1
ATOM 2100 N N . LYS A 1 271 ? -21.503 1.742 21.671 1.00 98.25 271 LYS A N 1
ATOM 2101 C CA . LYS A 1 271 ? -20.531 1.911 20.583 1.00 98.25 271 LYS A CA 1
ATOM 2102 C C . LYS A 1 271 ? -19.261 1.117 20.868 1.00 98.25 271 LYS A C 1
ATOM 2104 O O . LYS A 1 271 ? -18.903 0.892 22.027 1.00 98.25 271 LYS A O 1
ATOM 2109 N N . LEU A 1 272 ? -18.566 0.725 19.806 1.00 98.44 272 LEU A N 1
ATOM 2110 C CA . LEU A 1 272 ? -17.269 0.069 19.889 1.00 98.44 272 LEU A CA 1
ATOM 2111 C C . LEU A 1 272 ? -16.157 1.116 19.817 1.00 98.44 272 LEU A C 1
ATOM 2113 O O . LEU A 1 272 ? -16.025 1.837 18.831 1.00 98.44 272 LEU A O 1
ATOM 2117 N N . TYR A 1 273 ? -15.342 1.181 20.859 1.00 98.44 273 TYR A N 1
ATOM 2118 C CA . TYR A 1 273 ? -14.144 2.005 20.918 1.00 98.44 273 TYR A CA 1
ATOM 2119 C C . TYR A 1 273 ? -12.921 1.131 20.666 1.00 98.44 273 TYR A C 1
ATOM 2121 O O . TYR A 1 273 ? -12.876 -0.013 21.111 1.00 98.44 273 TYR A O 1
ATOM 2129 N N . LEU A 1 274 ? -11.910 1.686 20.004 1.00 98.38 274 LEU A N 1
ATOM 2130 C CA . LEU A 1 274 ? -10.571 1.117 19.899 1.00 98.38 274 LEU A CA 1
ATOM 2131 C C . LEU A 1 274 ? -9.579 2.144 20.442 1.00 98.38 274 LEU A C 1
ATOM 2133 O O . LEU A 1 274 ? -9.277 3.119 19.758 1.00 98.38 274 LEU A O 1
ATOM 2137 N N . ALA A 1 275 ? -9.091 1.949 21.670 1.00 98.06 275 ALA A N 1
ATOM 2138 C CA . ALA A 1 275 ? -8.005 2.765 22.216 1.00 98.06 275 ALA A CA 1
ATOM 2139 C C . ALA A 1 275 ? -6.656 2.233 21.737 1.00 98.06 275 ALA A C 1
ATOM 2141 O O . ALA A 1 275 ? -6.441 1.024 21.744 1.00 98.06 275 ALA A O 1
ATOM 2142 N N . TYR A 1 276 ? -5.738 3.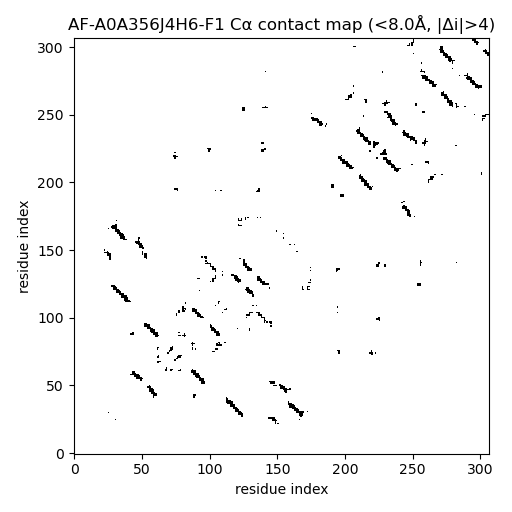115 21.351 1.00 97.75 276 TYR A N 1
ATOM 2143 C CA . TYR A 1 276 ? -4.423 2.741 20.827 1.00 97.75 276 TYR A CA 1
ATOM 2144 C C . TYR A 1 276 ? -3.365 3.815 21.085 1.00 97.75 276 TYR A C 1
ATOM 2146 O O . TYR A 1 276 ? -3.670 4.959 21.426 1.00 97.75 276 TYR A O 1
ATOM 2154 N N . GLY A 1 277 ? -2.094 3.441 20.926 1.00 97.06 277 GLY A N 1
ATOM 2155 C CA . GLY A 1 277 ? -0.970 4.369 21.031 1.00 97.06 277 GLY A CA 1
ATOM 2156 C C . GLY A 1 277 ? -0.616 5.015 19.691 1.00 97.06 277 GLY A C 1
ATOM 2157 O O . GLY A 1 277 ? -0.435 4.326 18.693 1.00 97.06 277 GLY A O 1
ATOM 2158 N N . LEU A 1 278 ? -0.428 6.332 19.665 1.00 96.56 278 LEU A N 1
ATOM 2159 C CA . LEU A 1 278 ? 0.256 7.037 18.584 1.00 96.56 278 LEU A CA 1
ATOM 2160 C C . LEU A 1 278 ? 1.767 7.002 18.829 1.00 96.56 278 LEU A C 1
ATOM 2162 O O . LEU A 1 278 ? 2.289 7.661 19.733 1.00 96.56 278 LEU A O 1
ATOM 2166 N N . HIS A 1 279 ? 2.485 6.259 17.989 1.00 96.25 279 HIS A N 1
ATOM 2167 C CA . HIS A 1 279 ? 3.943 6.142 18.003 1.00 96.25 279 HIS A CA 1
ATOM 2168 C C . HIS A 1 279 ? 4.631 7.240 17.168 1.00 96.25 279 HIS A C 1
ATOM 2170 O O . HIS A 1 279 ? 5.699 7.026 16.595 1.00 96.25 279 HIS A O 1
ATOM 2176 N N . THR A 1 280 ? 4.062 8.447 17.143 1.00 95.38 280 THR A N 1
ATOM 2177 C CA . THR A 1 280 ? 4.530 9.609 16.367 1.00 95.38 280 THR A CA 1
ATOM 2178 C C . THR A 1 280 ? 6.010 9.940 16.563 1.00 95.38 280 THR A C 1
ATOM 2180 O O . THR A 1 280 ? 6.683 10.374 15.628 1.00 95.38 280 THR A O 1
ATOM 2183 N N . SER A 1 281 ? 6.565 9.654 17.746 1.00 95.31 281 SER A N 1
ATOM 2184 C CA . SER A 1 281 ? 7.992 9.841 18.041 1.00 95.31 281 SER A CA 1
ATOM 2185 C C . SER A 1 281 ? 8.941 8.986 17.194 1.00 95.31 281 SER A C 1
ATOM 2187 O O . SER A 1 281 ? 10.149 9.254 17.197 1.00 95.31 281 SER A O 1
ATOM 2189 N N . ARG A 1 282 ? 8.432 7.961 16.495 1.00 94.88 282 ARG A N 1
ATOM 2190 C CA . ARG A 1 282 ? 9.167 7.178 15.487 1.00 94.88 282 ARG A CA 1
ATOM 2191 C C . ARG A 1 282 ? 9.277 7.917 14.148 1.00 94.88 282 ARG A C 1
ATOM 2193 O O . ARG A 1 282 ? 10.217 7.661 13.406 1.00 94.88 282 ARG A O 1
ATOM 2200 N N . CYS A 1 283 ? 8.360 8.844 13.870 1.00 93.25 283 CYS A N 1
ATOM 2201 C CA . CYS A 1 283 ? 8.305 9.636 12.640 1.00 93.25 283 CYS A CA 1
ATOM 2202 C C . CYS A 1 283 ? 8.973 11.009 12.810 1.00 93.25 283 CYS A C 1
ATOM 2204 O O . CYS A 1 283 ? 9.685 11.472 11.923 1.00 93.25 283 CYS A O 1
ATOM 2206 N N . THR A 1 284 ? 8.751 11.673 13.948 1.00 92.69 284 THR A N 1
ATOM 2207 C CA . THR A 1 284 ? 9.242 13.032 14.218 1.00 92.69 284 THR A CA 1
ATOM 2208 C C . THR A 1 284 ? 9.425 13.287 15.713 1.00 92.69 284 THR A C 1
ATOM 2210 O O . THR A 1 284 ? 8.773 12.664 16.544 1.00 92.69 284 THR A O 1
ATOM 2213 N N . LYS A 1 285 ? 10.323 14.209 16.073 1.00 94.44 285 LYS A N 1
ATOM 2214 C CA . LYS A 1 285 ? 10.512 14.687 17.457 1.00 94.44 285 LYS A CA 1
ATOM 2215 C C . LYS A 1 285 ? 9.866 16.052 17.718 1.00 94.44 285 LYS A C 1
ATOM 2217 O O . LYS A 1 285 ? 9.984 16.565 18.825 1.00 94.44 285 LYS A O 1
ATOM 2222 N N . ASP A 1 286 ? 9.224 16.642 16.711 1.00 94.94 286 ASP A N 1
ATOM 2223 C CA . ASP A 1 286 ? 8.551 17.937 16.835 1.00 94.94 286 ASP A CA 1
ATOM 2224 C C . ASP A 1 286 ? 7.335 17.808 17.778 1.00 94.94 286 ASP A C 1
ATOM 2226 O O . ASP A 1 286 ? 6.406 17.056 17.463 1.00 94.94 286 ASP A O 1
ATOM 2230 N N . PRO A 1 287 ? 7.321 18.515 18.926 1.00 94.06 287 PRO A N 1
ATOM 2231 C CA . PRO A 1 287 ? 6.291 18.366 19.952 1.00 94.06 287 PRO A CA 1
ATOM 2232 C C . PRO A 1 287 ? 4.916 18.897 19.529 1.00 94.06 287 PRO A C 1
ATOM 2234 O O . PRO A 1 287 ? 3.953 18.713 20.268 1.00 94.06 287 PRO A O 1
ATOM 2237 N N . LYS A 1 288 ? 4.793 19.555 18.365 1.00 95.44 288 LYS A N 1
ATOM 2238 C CA . LYS A 1 288 ? 3.487 20.003 17.858 1.00 95.44 288 LYS A CA 1
ATOM 2239 C C . LYS A 1 288 ? 2.595 18.855 17.374 1.00 95.44 288 LYS A C 1
ATOM 2241 O O . LYS A 1 288 ? 1.397 19.064 17.209 1.00 95.44 288 LYS A O 1
ATOM 2246 N N . TYR A 1 289 ? 3.168 17.682 17.091 1.00 94.88 289 TYR A N 1
ATOM 2247 C CA . TYR A 1 289 ? 2.410 16.515 16.638 1.00 94.88 289 TYR A CA 1
ATOM 2248 C C . TYR A 1 289 ? 1.970 15.648 17.825 1.00 94.88 289 TYR A C 1
ATOM 2250 O O . TYR A 1 289 ? 2.740 15.479 18.774 1.00 94.88 289 TYR A O 1
ATOM 2258 N N . PRO A 1 290 ? 0.753 15.075 17.783 1.00 93.94 290 PRO A N 1
ATOM 2259 C CA . PRO A 1 290 ? 0.208 14.311 18.901 1.00 93.94 290 PRO A CA 1
ATOM 2260 C C . PRO A 1 290 ? 0.990 13.013 19.128 1.00 93.94 290 PRO A C 1
ATOM 2262 O O . PRO A 1 290 ? 1.476 12.394 18.184 1.00 93.94 290 PRO A O 1
ATOM 2265 N N . ILE A 1 291 ? 1.090 12.578 20.383 1.00 95.06 291 ILE A N 1
ATOM 2266 C CA . ILE A 1 291 ? 1.770 11.348 20.809 1.00 95.06 291 ILE A CA 1
ATOM 2267 C C . ILE A 1 291 ? 1.046 10.754 22.021 1.00 95.06 291 ILE A C 1
ATOM 2269 O O . ILE A 1 291 ? 0.479 11.493 22.823 1.00 95.06 291 ILE A O 1
ATOM 2273 N N . GLY A 1 292 ? 1.113 9.433 22.190 1.00 94.56 292 GLY A N 1
ATOM 2274 C CA . GLY A 1 292 ? 0.547 8.749 23.353 1.00 94.56 292 GLY A CA 1
ATOM 2275 C C . GLY A 1 292 ? -0.814 8.127 23.061 1.00 94.56 292 GLY A C 1
ATOM 2276 O O . GLY A 1 292 ? -1.105 7.789 21.918 1.00 94.56 292 GLY A O 1
ATOM 2277 N N . ALA A 1 293 ? -1.617 7.906 24.099 1.00 96.38 293 ALA A N 1
ATOM 2278 C CA . ALA A 1 293 ? -2.894 7.213 23.966 1.00 96.38 293 ALA A CA 1
ATOM 2279 C C . ALA A 1 293 ? -3.956 8.092 23.289 1.00 96.38 293 ALA A C 1
ATOM 2281 O O . ALA A 1 293 ? -4.098 9.271 23.609 1.00 96.38 293 ALA A O 1
ATOM 2282 N N . THR A 1 294 ? -4.718 7.490 22.385 1.00 97.25 294 THR A N 1
ATOM 2283 C CA . THR A 1 294 ? -5.901 8.065 21.736 1.00 97.25 294 THR A CA 1
ATOM 2284 C C . THR A 1 294 ? -6.916 6.947 21.464 1.00 97.25 294 THR A C 1
ATOM 2286 O O . THR A 1 294 ? -6.698 5.806 21.885 1.00 97.25 294 THR A O 1
ATOM 2289 N N . TYR A 1 295 ? -8.028 7.239 20.793 1.00 97.62 295 TYR A N 1
ATOM 2290 C CA . TYR A 1 295 ? -9.008 6.229 20.410 1.00 97.62 295 TYR A CA 1
ATOM 2291 C C . TYR A 1 295 ? -9.721 6.550 19.092 1.00 97.62 295 TYR A C 1
ATOM 2293 O O . TYR A 1 295 ? -9.716 7.679 18.605 1.00 97.62 295 TYR A O 1
ATOM 2301 N N . ALA A 1 296 ? -10.366 5.532 18.529 1.00 98.19 296 ALA A N 1
ATOM 2302 C CA . ALA A 1 296 ? -11.356 5.669 17.468 1.00 98.19 296 ALA A CA 1
ATOM 2303 C C . ALA A 1 296 ? -12.682 5.028 17.899 1.00 98.19 296 ALA A C 1
ATOM 2305 O O . ALA A 1 296 ? -12.689 4.117 18.730 1.00 98.19 296 ALA A O 1
ATOM 2306 N N . VAL A 1 297 ? -13.798 5.505 17.349 1.00 98.38 297 VAL A N 1
ATOM 2307 C CA . VAL A 1 297 ? -15.159 5.089 17.727 1.00 98.38 297 VAL A CA 1
ATOM 2308 C C . VAL A 1 297 ? -15.924 4.600 16.510 1.00 98.38 297 VAL A C 1
ATOM 2310 O O . VAL A 1 297 ? -15.878 5.237 15.461 1.00 98.38 297 VAL A O 1
ATOM 2313 N N . SER A 1 298 ? -16.668 3.511 16.672 1.00 98.06 298 SER A N 1
ATOM 2314 C CA . SER A 1 298 ? -17.557 2.954 15.660 1.00 98.06 298 SER A CA 1
ATOM 2315 C C . SER A 1 298 ? -18.937 2.654 16.238 1.00 98.06 298 SER A C 1
ATOM 2317 O O . SER A 1 298 ? -19.068 2.095 17.328 1.00 98.06 298 SER A O 1
ATOM 2319 N N . GLU A 1 299 ? -19.980 3.018 15.492 1.00 97.50 299 GLU A N 1
ATOM 2320 C CA . GLU A 1 299 ? -21.362 2.664 15.831 1.00 97.50 299 GLU A CA 1
ATOM 2321 C C . GLU A 1 299 ? -21.778 1.317 15.237 1.00 97.50 299 GLU A C 1
ATOM 2323 O O . GLU A 1 299 ? -22.619 0.637 15.818 1.00 97.50 299 GLU A O 1
ATOM 2328 N N . ASP A 1 300 ? -21.221 0.914 14.095 1.00 95.75 300 ASP A N 1
ATOM 2329 C CA . ASP A 1 300 ? -21.551 -0.338 13.399 1.00 95.75 300 ASP A CA 1
ATOM 2330 C C . ASP A 1 300 ? -20.512 -1.453 13.619 1.00 95.75 300 ASP A C 1
ATOM 2332 O O . ASP A 1 300 ? -20.744 -2.599 13.238 1.00 95.75 300 ASP A O 1
ATOM 2336 N N . GLY A 1 301 ? -19.395 -1.133 14.274 1.00 96.19 301 GLY A N 1
ATOM 2337 C CA . GLY A 1 301 ? -18.268 -2.029 14.516 1.00 96.19 301 GLY A CA 1
ATOM 2338 C C . GLY A 1 301 ? -17.345 -2.225 13.310 1.00 96.19 301 GLY A C 1
ATOM 2339 O O . GLY A 1 301 ? -16.449 -3.066 13.396 1.00 96.19 301 GLY A O 1
ATOM 2340 N N . ILE A 1 302 ? -17.561 -1.495 12.210 1.00 95.75 302 ILE A N 1
ATOM 2341 C CA . ILE A 1 302 ? -16.839 -1.620 10.933 1.00 95.75 302 ILE A CA 1
ATOM 2342 C C . ILE A 1 302 ? -16.166 -0.290 10.577 1.00 95.75 302 ILE A C 1
ATOM 2344 O O . ILE A 1 302 ? -14.965 -0.251 10.324 1.00 95.75 302 ILE A O 1
ATOM 2348 N N . HIS A 1 303 ? -16.916 0.811 10.596 1.00 95.31 303 HIS A N 1
ATOM 2349 C CA . HIS A 1 303 ? -16.419 2.136 10.236 1.00 95.31 303 HIS A CA 1
ATOM 2350 C C . HIS A 1 303 ? -16.092 2.932 11.493 1.00 95.31 303 HIS A C 1
ATOM 2352 O O . HIS A 1 303 ? -16.950 3.150 12.351 1.00 95.31 303 HIS A O 1
ATOM 2358 N N . PHE A 1 304 ? -14.846 3.378 11.599 1.00 96.50 304 PHE A N 1
ATOM 2359 C CA . PHE A 1 304 ? -14.321 4.046 12.782 1.00 96.50 304 PHE A CA 1
ATOM 2360 C C . PHE A 1 304 ? -13.963 5.500 12.483 1.00 96.50 304 PHE A C 1
ATOM 2362 O O . PHE A 1 304 ? -13.400 5.827 11.441 1.00 96.50 304 PHE A O 1
ATOM 2369 N N . THR A 1 305 ? -14.255 6.375 13.440 1.00 97.25 305 THR A N 1
ATOM 2370 C CA . THR A 1 305 ? -13.859 7.786 13.432 1.00 97.25 305 THR A CA 1
ATOM 2371 C C . THR A 1 305 ? -12.819 8.015 14.524 1.00 97.25 305 THR A C 1
ATOM 2373 O O . THR A 1 305 ? -13.087 7.716 15.689 1.00 97.25 305 THR A O 1
ATOM 2376 N N . LYS A 1 306 ? -11.634 8.519 14.161 1.00 96.06 306 LYS A N 1
ATOM 2377 C CA . LYS A 1 306 ? -10.583 8.925 15.116 1.00 96.06 306 LYS A CA 1
ATOM 2378 C C . LYS A 1 306 ? -11.074 10.107 15.972 1.00 96.06 306 LYS A C 1
ATOM 2380 O O . LYS A 1 306 ? -11.787 10.962 15.448 1.00 96.06 306 LYS A O 1
ATOM 2385 N N . SER A 1 307 ? -10.708 10.142 17.257 1.00 92.44 307 SER A N 1
ATOM 2386 C CA . SER A 1 307 ? -11.040 11.241 18.187 1.00 92.44 307 SER A CA 1
ATOM 2387 C C . SER A 1 307 ? -10.366 12.565 17.843 1.00 92.44 307 SER A C 1
ATOM 2389 O O . SER A 1 307 ? -9.179 12.498 17.446 1.00 92.44 307 SER A O 1
#